Protein AF-B4RHX9-F1 (afdb_monomer_lite)

Organism: Phenylobacterium zucineum (strain HLK1) (NCBI:txid450851)

Foldseek 3Di:
DDDDDDDDDDPDPDPPPPDPPPPPPPPPPPCLLVVLVVLLVVLVVLLVVLLVLLVVVVVVVVVDPCPVVQVVPPDVCPVVVCLLPPCLLPCLPPPLLVPLVLLVDLDLVSSPPLSVQLVVQLVVPDPDDDPDPPPDDPVRVVVRSVVSSVSSNSSSVVSSSVSSVVSSVVSVVSSVVLVVQSVVPPDPVSSVSSVVVSVSSVVSSVVVVVSSVVNVVVVVVVVVVVVVVVVVVVVVVVVVVVVVVCVVPVD

pLDDT: mean 71.07, std 16.71, range [33.38, 94.81]

Sequence (251 aa):
MRRPILLTATALLVVTASAPVRAEMVVTDPGAYAKMLDQIREAQAQLSQLQEQVRQGTEIIGQGQRLYDSLNQISNVNSIGGLLNTPAVRTLLPAEFSDARRLMSGDLQDLGSLTSRATTIRDSNRIYSPTDSAGISPAERFYRDTLEKAGVRAARDMAVGERVTQTADQRLQGLEQLREALSTAPNARAVLDLQARIDAETAMIQNDQMRLQGVAIMQAADERLEAQRQREASARRHDEAQAFWRSLYSK

Secondary structure (DSSP, 8-state):
-----------------------------THHHHHHHHHHHHHHHHHHHHHHHHHHHHHHHHHSS-HHHHHHS---THHHHHHHT-GGGS-SS-GGGG-HHHHT-SSGGGGGGGHHHHHHHHHHT--------SS--HHHHHHHHHHHHHHHHHHHHHHHHHHHHHHHHHHHHHHHHHHHHHHT--SHHHHHHHHHHHHHHHHHHHHHHHHHHHHHHHHHHHHHHHHHHHHHHHHHHHHHHHHHHHHHH--

Radius of gyration: 31.58 Å; chains: 1; bounding box: 78×54×110 Å

Structure (mmCIF, N/CA/C/O backbone):
data_AF-B4RHX9-F1
#
_entry.id   AF-B4RHX9-F1
#
loop_
_atom_site.group_PDB
_atom_site.id
_atom_site.type_symbol
_atom_site.label_atom_id
_atom_site.label_alt_id
_atom_site.label_comp_id
_atom_site.label_asym_id
_atom_site.label_entity_id
_atom_site.label_seq_id
_atom_site.pdbx_PDB_ins_code
_atom_site.Cartn_x
_atom_site.Cartn_y
_atom_site.Cartn_z
_atom_site.occupancy
_atom_site.B_iso_or_equiv
_atom_site.auth_seq_id
_atom_site.auth_comp_id
_atom_site.auth_asym_id
_atom_site.auth_atom_id
_atom_site.pdbx_PDB_model_num
ATOM 1 N N . MET A 1 1 ? 43.656 -45.901 -72.183 1.00 35.38 1 MET A N 1
ATOM 2 C CA . MET A 1 1 ? 44.822 -45.121 -71.713 1.00 35.38 1 MET A CA 1
ATOM 3 C C . MET A 1 1 ? 44.343 -44.031 -70.756 1.00 35.38 1 MET A C 1
ATOM 5 O O . MET A 1 1 ? 43.422 -43.320 -71.118 1.00 35.38 1 MET A O 1
ATOM 9 N N . ARG A 1 2 ? 45.000 -43.939 -69.584 1.00 38.03 2 ARG A N 1
ATOM 10 C CA . ARG A 1 2 ? 45.009 -42.859 -68.562 1.00 38.03 2 ARG A CA 1
ATOM 11 C C . ARG A 1 2 ? 43.753 -42.644 -67.678 1.00 38.03 2 ARG A C 1
ATOM 13 O O . ARG A 1 2 ? 42.797 -41.994 -68.068 1.00 38.03 2 ARG A O 1
ATOM 20 N N . ARG A 1 3 ? 43.845 -43.148 -66.435 1.00 44.72 3 ARG A N 1
ATOM 21 C CA . ARG A 1 3 ? 43.212 -42.634 -65.190 1.00 44.72 3 ARG A CA 1
ATOM 22 C C . ARG A 1 3 ? 44.208 -41.664 -64.510 1.00 44.72 3 ARG A C 1
ATOM 24 O O . ARG A 1 3 ? 45.399 -41.850 -64.788 1.00 44.72 3 ARG A O 1
ATOM 31 N N . PRO A 1 4 ? 43.809 -40.690 -63.647 1.00 48.88 4 PRO A N 1
ATOM 32 C CA . PRO A 1 4 ? 43.674 -40.978 -62.197 1.00 48.88 4 PRO A CA 1
ATOM 33 C C . PRO A 1 4 ? 42.738 -40.081 -61.312 1.00 48.88 4 PRO A C 1
ATOM 35 O O . PRO A 1 4 ? 42.528 -38.911 -61.589 1.00 48.88 4 PRO A O 1
ATOM 38 N N . ILE A 1 5 ? 42.308 -40.682 -60.185 1.00 42.69 5 ILE A N 1
ATOM 39 C CA . ILE A 1 5 ? 42.178 -40.185 -58.781 1.00 42.69 5 ILE A CA 1
ATOM 40 C C . ILE A 1 5 ? 41.011 -39.262 -58.312 1.00 42.69 5 ILE A C 1
ATOM 42 O O . ILE A 1 5 ? 40.851 -38.123 -58.725 1.00 42.69 5 ILE A O 1
ATOM 46 N N . LEU A 1 6 ? 40.283 -39.846 -57.340 1.00 42.78 6 LEU A N 1
ATOM 47 C CA . LEU A 1 6 ? 39.517 -39.377 -56.163 1.00 42.78 6 LEU A CA 1
ATOM 48 C C . LEU A 1 6 ? 39.501 -37.886 -55.759 1.00 42.78 6 LEU A C 1
ATOM 50 O O . LEU A 1 6 ? 40.556 -37.273 -55.654 1.00 42.78 6 LEU A O 1
ATOM 54 N N . LEU A 1 7 ? 38.333 -37.422 -55.273 1.00 38.41 7 LEU A N 1
ATOM 55 C CA . LEU A 1 7 ? 38.162 -36.853 -53.917 1.00 38.41 7 LEU A CA 1
ATOM 56 C C . LEU A 1 7 ? 36.673 -36.637 -53.561 1.00 38.41 7 LEU A C 1
ATOM 58 O O . LEU A 1 7 ? 35.901 -36.040 -54.303 1.00 38.41 7 LEU A O 1
ATOM 62 N N . THR A 1 8 ? 36.289 -37.158 -52.401 1.00 46.28 8 THR A N 1
ATOM 63 C CA . THR A 1 8 ? 35.030 -36.961 -51.668 1.00 46.28 8 THR A CA 1
ATOM 64 C C . THR A 1 8 ? 34.879 -35.526 -51.153 1.00 46.28 8 THR A C 1
ATOM 66 O O . THR A 1 8 ? 35.838 -35.001 -50.595 1.00 46.28 8 THR A O 1
ATOM 69 N N . ALA A 1 9 ? 33.674 -34.944 -51.196 1.00 38.19 9 ALA A N 1
ATOM 70 C CA . ALA A 1 9 ? 33.293 -33.865 -50.278 1.00 38.19 9 ALA A CA 1
ATOM 71 C C . ALA A 1 9 ? 31.771 -33.812 -50.070 1.00 38.19 9 ALA A C 1
ATOM 73 O O . ALA A 1 9 ? 30.988 -33.503 -50.964 1.00 38.19 9 ALA A O 1
ATOM 74 N N . THR A 1 10 ? 31.385 -34.151 -48.849 1.00 43.25 10 THR A N 1
ATOM 75 C CA . THR A 1 10 ? 30.071 -34.059 -48.220 1.00 43.25 10 THR A CA 1
ATOM 76 C C . THR A 1 10 ? 29.560 -32.615 -48.263 1.00 43.25 10 THR A C 1
ATOM 78 O O . THR A 1 10 ? 30.169 -31.734 -47.660 1.00 43.25 10 THR A O 1
ATOM 81 N N . ALA A 1 11 ? 28.435 -32.347 -48.930 1.00 37.84 11 ALA A N 1
ATOM 82 C CA . ALA A 1 11 ? 27.737 -31.071 -48.777 1.00 37.84 11 ALA A CA 1
ATOM 83 C C . ALA A 1 11 ? 26.794 -31.172 -47.571 1.00 37.84 11 ALA A C 1
ATOM 85 O O . ALA A 1 11 ? 25.695 -31.720 -47.643 1.00 37.84 11 ALA A O 1
ATOM 86 N N . LEU A 1 12 ? 27.302 -30.693 -46.439 1.00 34.50 12 LEU A N 1
ATOM 87 C CA . LEU A 1 12 ? 26.620 -30.550 -45.163 1.00 34.50 12 LEU A CA 1
ATOM 88 C C . LEU A 1 12 ? 25.439 -29.575 -45.316 1.00 34.50 12 LEU A C 1
ATOM 90 O O . LEU A 1 12 ? 25.628 -28.373 -45.492 1.00 34.50 12 LEU A O 1
ATOM 94 N N . LEU A 1 13 ? 24.216 -30.097 -45.253 1.00 34.81 13 LEU A N 1
ATOM 95 C CA . LEU A 1 13 ? 22.987 -29.310 -45.258 1.00 34.81 13 LEU A CA 1
ATOM 96 C C . LEU A 1 13 ? 22.713 -28.824 -43.826 1.00 34.81 13 LEU A C 1
ATOM 98 O O . LEU A 1 13 ? 22.007 -29.478 -43.063 1.00 34.81 13 LEU A O 1
ATOM 102 N N . VAL A 1 14 ? 23.316 -27.699 -43.431 1.00 37.06 14 VAL A N 1
ATOM 103 C CA . VAL A 1 14 ? 22.993 -27.040 -42.154 1.00 37.06 14 VAL A CA 1
ATOM 104 C C . VAL A 1 14 ? 21.825 -26.087 -42.387 1.00 37.06 14 VAL A C 1
ATOM 106 O O . VAL A 1 14 ? 22.000 -24.924 -42.736 1.00 37.06 14 VAL A O 1
ATOM 109 N N . VAL A 1 15 ? 20.610 -26.594 -42.193 1.00 38.62 15 VAL A N 1
ATOM 110 C CA . VAL A 1 15 ? 19.427 -25.757 -41.973 1.00 38.62 15 VAL A CA 1
ATOM 111 C C . VAL A 1 15 ? 19.510 -25.256 -40.534 1.00 38.62 15 VAL A C 1
ATOM 113 O O . VAL A 1 15 ? 19.139 -25.961 -39.599 1.00 38.62 15 VAL A O 1
ATOM 116 N N . THR A 1 16 ? 20.025 -24.045 -40.327 1.00 34.16 16 THR A N 1
ATOM 117 C CA . THR A 1 16 ? 19.851 -23.346 -39.049 1.00 34.16 16 THR A CA 1
ATOM 118 C C . THR A 1 16 ? 18.421 -22.821 -38.986 1.00 34.16 16 THR A C 1
ATOM 120 O O . THR A 1 16 ? 18.138 -21.692 -39.386 1.00 34.16 16 THR A O 1
ATOM 123 N N . ALA A 1 17 ? 17.499 -23.658 -38.515 1.00 36.28 17 ALA A N 1
ATOM 124 C CA . ALA A 1 17 ? 16.194 -23.203 -38.065 1.00 36.28 17 ALA A CA 1
ATOM 125 C C . ALA A 1 17 ? 16.389 -22.440 -36.747 1.00 36.28 17 ALA A C 1
ATOM 127 O O . ALA A 1 17 ? 16.514 -23.037 -35.679 1.00 36.28 17 ALA A O 1
ATOM 128 N N . SER A 1 18 ? 16.462 -21.114 -36.821 1.00 39.06 18 SER A N 1
ATOM 129 C CA . SER A 1 18 ? 16.390 -20.248 -35.646 1.00 39.06 18 SER A CA 1
ATOM 130 C C . SER A 1 18 ? 14.975 -20.361 -35.077 1.00 39.06 18 SER A C 1
ATOM 132 O O . SER A 1 18 ? 14.043 -19.734 -35.580 1.00 39.06 18 SER A O 1
ATOM 134 N N . ALA A 1 19 ? 14.780 -21.197 -34.058 1.00 37.47 19 ALA A N 1
ATOM 135 C CA . ALA A 1 19 ? 13.542 -21.176 -33.294 1.00 37.47 19 ALA A CA 1
ATOM 136 C C . ALA A 1 19 ? 13.390 -19.789 -32.638 1.00 37.47 19 ALA A C 1
ATOM 138 O O . ALA A 1 19 ? 14.377 -19.255 -32.119 1.00 37.47 19 ALA A O 1
ATOM 139 N N . PRO A 1 20 ? 12.191 -19.181 -32.629 1.00 40.28 20 PRO A N 1
ATOM 140 C CA . PRO A 1 20 ? 11.959 -18.019 -31.795 1.00 40.28 20 PRO A CA 1
ATOM 141 C C . PRO A 1 20 ? 12.059 -18.480 -30.340 1.00 40.28 20 PRO A C 1
ATOM 143 O O . PRO A 1 20 ? 11.172 -19.166 -29.836 1.00 40.28 20 PRO A O 1
ATOM 146 N N . VAL A 1 21 ? 13.141 -18.103 -29.658 1.00 38.38 21 VAL A N 1
ATOM 147 C CA . VAL A 1 21 ? 13.188 -18.122 -28.196 1.00 38.38 21 VAL A CA 1
ATOM 148 C C . VAL A 1 21 ? 12.146 -17.109 -27.734 1.00 38.38 21 VAL A C 1
ATOM 150 O O . VAL A 1 21 ? 12.398 -15.908 -27.640 1.00 38.38 21 VAL A O 1
ATOM 153 N N . ARG A 1 22 ? 10.920 -17.583 -27.520 1.00 33.91 22 ARG A N 1
ATOM 154 C CA . ARG A 1 22 ? 9.952 -16.890 -26.683 1.00 33.91 22 ARG A CA 1
ATOM 155 C C . ARG A 1 22 ? 10.530 -17.001 -25.281 1.00 33.91 22 ARG A C 1
ATOM 157 O O . ARG A 1 22 ? 10.461 -18.056 -24.666 1.00 33.91 22 ARG A O 1
ATOM 164 N N . ALA A 1 23 ? 11.178 -15.936 -24.825 1.00 33.38 23 ALA A N 1
ATOM 165 C CA . ALA A 1 23 ? 11.394 -15.746 -23.407 1.00 33.38 23 ALA A CA 1
ATOM 166 C C . ALA A 1 23 ? 10.004 -15.783 -22.764 1.00 33.38 23 ALA A C 1
ATOM 168 O O . ALA A 1 23 ? 9.229 -14.835 -22.902 1.00 33.38 23 ALA A O 1
ATOM 169 N N . GLU A 1 24 ? 9.661 -16.908 -22.144 1.00 35.12 24 GLU A N 1
ATOM 170 C CA . GLU A 1 24 ? 8.618 -16.951 -21.133 1.00 35.12 24 GLU A CA 1
ATOM 171 C C . GLU A 1 24 ? 9.131 -16.058 -20.006 1.00 35.12 24 GLU A C 1
ATOM 173 O O . GLU A 1 24 ? 9.869 -16.481 -19.118 1.00 35.12 24 GLU A O 1
ATOM 178 N N . MET A 1 25 ? 8.840 -14.758 -20.116 1.00 33.50 25 MET A N 1
ATOM 179 C CA . MET A 1 25 ? 8.856 -13.889 -18.957 1.00 33.50 25 MET A CA 1
ATOM 180 C C . MET A 1 25 ? 7.951 -14.578 -17.952 1.00 33.50 25 MET A C 1
ATOM 182 O O . MET A 1 25 ? 6.767 -14.772 -18.228 1.00 33.50 25 MET A O 1
ATOM 186 N N . VAL A 1 26 ? 8.538 -14.991 -16.829 1.00 35.38 26 VAL A N 1
ATOM 187 C CA . VAL A 1 26 ? 7.788 -15.334 -15.629 1.00 35.38 26 VAL A CA 1
ATOM 188 C C . VAL A 1 26 ? 6.767 -14.219 -15.463 1.00 35.38 26 VAL A C 1
ATOM 190 O O . VAL A 1 26 ? 7.130 -13.064 -15.243 1.00 35.38 26 VAL A O 1
ATOM 193 N N . VAL A 1 27 ? 5.499 -14.552 -15.691 1.00 42.44 27 VAL A N 1
ATOM 194 C CA . VAL A 1 27 ? 4.392 -13.665 -15.378 1.00 42.44 27 VAL A CA 1
ATOM 195 C C . VAL A 1 27 ? 4.409 -13.593 -13.863 1.00 42.44 27 VAL A C 1
ATOM 197 O O . VAL A 1 27 ? 3.931 -14.500 -13.186 1.00 42.44 27 VAL A O 1
ATOM 200 N N . THR A 1 28 ? 5.060 -12.568 -13.323 1.00 44.50 28 THR A N 1
ATOM 201 C CA . THR A 1 28 ? 4.880 -12.194 -11.927 1.00 44.50 28 THR A CA 1
ATOM 202 C C . THR A 1 28 ? 3.393 -11.929 -11.775 1.00 44.50 28 THR A C 1
ATOM 204 O O . THR A 1 28 ? 2.883 -11.027 -12.433 1.00 44.50 28 THR A O 1
ATOM 207 N N . ASP A 1 29 ? 2.701 -12.776 -11.011 1.00 44.16 29 ASP A N 1
ATOM 208 C CA . ASP A 1 29 ? 1.252 -12.738 -10.830 1.00 44.16 29 ASP A CA 1
ATOM 209 C C . ASP A 1 29 ? 0.788 -11.296 -10.525 1.00 44.16 29 ASP A C 1
ATOM 211 O O . ASP A 1 29 ? 1.031 -10.791 -9.423 1.00 44.16 29 ASP A O 1
ATOM 215 N N . PRO A 1 30 ? 0.133 -10.600 -11.478 1.00 49.78 30 PRO A N 1
ATOM 216 C CA . PRO A 1 30 ? -0.368 -9.247 -11.255 1.00 49.78 30 PRO A CA 1
ATOM 217 C C . PRO A 1 30 ? -1.572 -9.240 -10.292 1.00 49.78 30 PRO A C 1
ATOM 219 O O . PRO A 1 30 ? -2.085 -8.177 -9.938 1.00 49.78 30 PRO A O 1
ATOM 222 N N . GLY A 1 31 ? -2.017 -10.413 -9.823 1.00 53.34 31 GLY A N 1
ATOM 223 C CA . GLY A 1 31 ? -3.117 -10.602 -8.886 1.00 53.34 31 GLY A CA 1
ATOM 224 C C . GLY A 1 31 ? -2.851 -10.094 -7.471 1.00 53.34 31 GLY A C 1
ATOM 225 O O . GLY A 1 31 ? -3.805 -9.978 -6.702 1.00 53.34 31 GLY A O 1
ATOM 226 N N . ALA A 1 32 ? -1.612 -9.724 -7.120 1.00 57.91 32 ALA A N 1
ATOM 227 C CA . ALA A 1 32 ? -1.308 -9.155 -5.808 1.00 57.91 32 ALA A CA 1
ATOM 228 C C . ALA A 1 32 ? -2.184 -7.916 -5.528 1.00 57.91 32 ALA A C 1
ATOM 230 O O . ALA A 1 32 ? -2.844 -7.857 -4.495 1.00 57.91 32 ALA A O 1
ATOM 231 N N . TYR A 1 33 ? -2.298 -6.986 -6.483 1.00 59.94 33 TYR A N 1
ATOM 232 C CA . TYR A 1 33 ? -3.142 -5.789 -6.337 1.00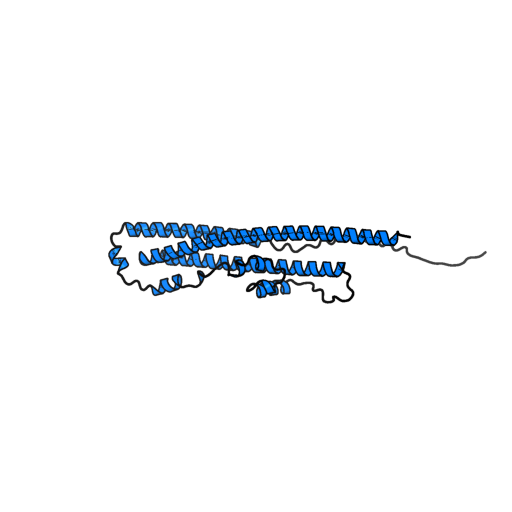 59.94 33 TYR A CA 1
ATOM 233 C C . TYR A 1 33 ? -4.637 -6.093 -6.251 1.00 59.94 33 TYR A C 1
ATOM 235 O O . TYR A 1 33 ? -5.353 -5.466 -5.471 1.00 59.94 33 TYR A O 1
ATOM 243 N N . ALA A 1 34 ? -5.121 -7.056 -7.036 1.00 65.75 34 ALA A N 1
ATOM 244 C CA . ALA A 1 34 ? -6.521 -7.470 -6.987 1.00 65.75 34 ALA A CA 1
ATOM 245 C C . ALA A 1 34 ? -6.862 -8.071 -5.616 1.00 65.75 34 ALA A C 1
ATOM 247 O O . ALA A 1 34 ? -7.821 -7.646 -4.973 1.00 65.75 34 ALA A O 1
ATOM 248 N N . LYS A 1 35 ? -5.999 -8.964 -5.118 1.00 68.25 35 LYS A N 1
ATOM 249 C CA . LYS A 1 35 ? -6.123 -9.567 -3.790 1.00 68.25 35 LYS A CA 1
ATOM 250 C C . LYS A 1 35 ? -6.112 -8.510 -2.679 1.00 68.25 35 LYS A C 1
ATOM 252 O O . LYS A 1 35 ? -6.892 -8.614 -1.738 1.00 68.25 35 LYS A O 1
ATOM 257 N N . MET A 1 36 ? -5.295 -7.463 -2.812 1.00 67.62 36 MET A N 1
ATOM 258 C CA . MET A 1 36 ? -5.271 -6.337 -1.864 1.00 67.62 36 MET A CA 1
ATOM 259 C C . MET A 1 36 ? -6.592 -5.561 -1.838 1.00 67.62 36 MET A C 1
ATOM 261 O O . MET A 1 36 ? -7.084 -5.214 -0.764 1.00 67.62 36 MET A O 1
ATOM 265 N N . LEU A 1 37 ? -7.176 -5.271 -3.007 1.00 69.62 37 LEU A N 1
ATOM 266 C CA . LEU A 1 37 ? -8.462 -4.573 -3.086 1.00 69.62 37 LEU A CA 1
ATOM 267 C C . LEU A 1 37 ? -9.584 -5.393 -2.450 1.00 69.62 37 LEU A C 1
ATOM 269 O O . LEU A 1 37 ? -10.446 -4.825 -1.778 1.00 69.62 37 LEU A O 1
ATOM 273 N N . ASP A 1 38 ? -9.556 -6.710 -2.626 1.00 79.06 38 ASP A N 1
ATOM 274 C CA . ASP A 1 38 ? -10.538 -7.604 -2.020 1.00 79.06 38 ASP A CA 1
ATOM 275 C C . ASP A 1 38 ? -10.401 -7.650 -0.493 1.00 79.06 38 ASP A C 1
ATOM 277 O O . ASP A 1 38 ? -11.405 -7.501 0.203 1.00 79.06 38 ASP A O 1
ATOM 281 N N . GLN A 1 39 ? -9.177 -7.715 0.043 1.00 74.50 39 GLN A N 1
ATOM 282 C CA . GLN A 1 39 ? -8.943 -7.651 1.494 1.00 74.50 39 GLN A CA 1
ATOM 283 C C . GLN A 1 39 ? -9.399 -6.319 2.113 1.00 74.50 39 GLN A C 1
ATOM 285 O O . GLN A 1 39 ? -9.939 -6.294 3.219 1.00 74.50 39 GLN A O 1
ATOM 290 N N . ILE A 1 40 ? -9.238 -5.193 1.408 1.00 75.12 40 ILE A N 1
ATOM 291 C CA . ILE A 1 40 ? -9.753 -3.899 1.886 1.00 75.12 40 ILE A CA 1
ATOM 292 C C . ILE A 1 40 ? -11.275 -3.859 1.875 1.00 75.12 40 ILE A C 1
ATOM 294 O O . ILE A 1 40 ? -11.871 -3.327 2.809 1.00 75.12 40 ILE A O 1
ATOM 298 N N . ARG A 1 41 ? -11.916 -4.414 0.844 1.00 81.81 41 ARG A N 1
ATOM 299 C CA . ARG A 1 41 ? -13.381 -4.513 0.798 1.00 81.81 41 ARG A CA 1
ATOM 300 C C . ARG A 1 41 ? -13.911 -5.380 1.934 1.00 81.81 41 ARG A C 1
ATOM 302 O O . ARG A 1 41 ? -14.914 -5.024 2.546 1.00 81.81 41 ARG A O 1
ATOM 309 N N . GLU A 1 42 ? -13.226 -6.476 2.244 1.00 85.62 42 GLU A N 1
ATOM 310 C CA . GLU A 1 42 ? -13.550 -7.314 3.396 1.00 85.62 42 GLU A CA 1
ATOM 311 C C . GLU A 1 42 ? -13.431 -6.527 4.707 1.00 85.62 42 GLU A C 1
ATOM 313 O O . GLU A 1 42 ? -14.376 -6.500 5.496 1.00 85.62 42 GLU A O 1
ATOM 318 N N . ALA A 1 43 ? -12.322 -5.808 4.904 1.00 76.56 43 ALA A N 1
ATOM 319 C CA . ALA A 1 43 ? -12.133 -4.955 6.074 1.00 76.56 43 ALA A CA 1
ATOM 320 C C . ALA A 1 43 ? -13.226 -3.873 6.184 1.00 76.56 43 ALA A C 1
ATOM 322 O O . ALA A 1 43 ? -13.742 -3.627 7.273 1.00 76.56 43 ALA A O 1
ATOM 323 N N . GLN A 1 44 ? -13.629 -3.260 5.064 1.00 79.12 44 GLN A N 1
ATOM 324 C CA . GLN A 1 44 ? -14.748 -2.310 5.023 1.00 79.12 44 GLN A CA 1
ATOM 325 C C . GLN A 1 44 ? -16.061 -2.959 5.471 1.00 79.12 44 GLN A C 1
ATOM 327 O O . GLN A 1 44 ? -16.773 -2.383 6.291 1.00 79.12 44 GLN A O 1
ATOM 332 N N . ALA A 1 45 ? -16.369 -4.160 4.977 1.00 86.06 45 ALA A N 1
ATOM 333 C CA . ALA A 1 45 ? -17.593 -4.871 5.334 1.00 86.06 45 ALA A CA 1
ATOM 334 C C . ALA A 1 45 ? -17.640 -5.230 6.830 1.00 86.06 45 ALA A C 1
ATOM 336 O O . ALA A 1 45 ? -18.650 -4.979 7.491 1.00 86.06 45 ALA A O 1
ATOM 337 N N . GLN A 1 46 ? -16.540 -5.757 7.379 1.00 82.06 46 GLN A N 1
ATOM 338 C CA . GLN A 1 46 ? -16.431 -6.069 8.809 1.00 82.06 46 GLN A CA 1
ATOM 339 C C . GLN A 1 46 ? -16.577 -4.810 9.674 1.00 82.06 46 GLN A C 1
ATOM 341 O O . GLN A 1 46 ? -17.274 -4.823 10.689 1.00 82.06 46 GLN A O 1
ATOM 346 N N . LEU A 1 47 ? -15.980 -3.695 9.251 1.00 80.31 47 LEU A N 1
ATOM 347 C CA . LEU A 1 47 ? -16.083 -2.425 9.962 1.00 80.31 47 LEU A CA 1
ATOM 348 C C . LEU A 1 47 ? -17.514 -1.876 9.975 1.00 80.31 47 LEU A C 1
ATOM 350 O O . LEU A 1 47 ? -17.988 -1.430 11.018 1.00 80.31 47 LEU A O 1
ATOM 354 N N . SER A 1 48 ? -18.228 -1.946 8.849 1.00 83.44 48 SER A N 1
ATOM 355 C CA . SER A 1 48 ? -19.640 -1.550 8.793 1.00 83.44 48 SER A CA 1
ATOM 356 C C . SER A 1 48 ? -20.507 -2.397 9.729 1.00 83.44 48 SER A C 1
ATOM 358 O O . SER A 1 48 ? -21.411 -1.871 10.378 1.00 83.44 48 SER A O 1
ATOM 360 N N . GLN A 1 49 ? -20.207 -3.693 9.862 1.00 86.19 49 GLN A N 1
ATOM 361 C CA . GLN A 1 49 ? -20.887 -4.559 10.825 1.00 86.19 49 GLN A CA 1
ATOM 362 C C . GLN A 1 49 ? -20.622 -4.126 12.276 1.00 86.19 49 GLN A C 1
ATOM 364 O O . GLN A 1 49 ? -21.553 -4.109 13.082 1.00 86.19 49 GLN A O 1
ATOM 369 N N . LEU A 1 50 ? -19.385 -3.744 12.613 1.00 78.38 50 LEU A N 1
ATOM 370 C CA . LEU A 1 50 ? -19.047 -3.228 13.944 1.00 78.38 50 LEU A CA 1
ATOM 371 C C . LEU A 1 50 ? -19.779 -1.923 14.261 1.00 78.38 50 LEU A C 1
ATOM 373 O O . LEU A 1 50 ? -20.335 -1.788 15.348 1.00 78.38 50 LEU A O 1
ATOM 377 N N . GLN A 1 51 ? -19.828 -0.987 13.310 1.00 82.06 51 GLN A N 1
ATOM 378 C CA . GLN A 1 51 ? -20.552 0.278 13.475 1.00 82.06 51 GLN A CA 1
ATOM 379 C C . GLN A 1 51 ? -22.037 0.048 13.786 1.00 82.06 51 GLN A C 1
ATOM 381 O O . GLN A 1 51 ? -22.597 0.687 14.677 1.00 82.06 51 GLN A O 1
ATOM 386 N N . GLU A 1 52 ? -22.669 -0.908 13.102 1.00 86.62 52 GLU A N 1
ATOM 387 C CA . GLU A 1 52 ? -24.061 -1.269 13.366 1.00 86.62 52 GLU A CA 1
ATOM 388 C C . GLU A 1 52 ? -24.246 -1.877 14.768 1.00 86.62 52 GLU A C 1
ATOM 390 O O . GLU A 1 52 ? -25.189 -1.521 15.476 1.00 86.62 52 GLU A O 1
ATOM 395 N N . GLN A 1 53 ? -23.324 -2.739 15.210 1.00 79.75 53 GLN A N 1
ATOM 396 C CA . GLN A 1 53 ? -23.356 -3.314 16.561 1.00 79.75 53 GLN A CA 1
ATOM 397 C C . GLN A 1 53 ? -23.211 -2.246 17.649 1.00 79.75 53 GLN A C 1
ATOM 399 O O . GLN A 1 53 ? -23.933 -2.286 18.648 1.00 79.75 53 GLN A O 1
ATOM 404 N N . VAL A 1 54 ? -22.326 -1.261 17.457 1.00 80.31 54 VAL A N 1
ATOM 405 C CA . VAL A 1 54 ? -22.195 -0.146 18.404 1.00 80.31 54 VAL A CA 1
ATOM 406 C C . VAL A 1 54 ? -23.472 0.689 18.451 1.00 80.31 54 VAL A C 1
ATOM 408 O O . VAL A 1 54 ? -23.928 1.049 19.541 1.00 80.31 54 VAL A O 1
ATOM 411 N N . ARG A 1 55 ? -24.091 0.975 17.299 1.00 82.25 55 ARG A N 1
ATOM 412 C CA . ARG A 1 55 ? -25.359 1.717 17.246 1.00 82.25 55 ARG A CA 1
ATOM 413 C C . ARG A 1 55 ? -26.453 1.011 18.048 1.00 82.25 55 ARG A C 1
ATOM 415 O O . ARG A 1 55 ? -27.094 1.633 18.889 1.00 82.25 55 ARG A O 1
ATOM 422 N N . GLN A 1 56 ? -26.601 -0.299 17.874 1.00 78.56 56 GLN A N 1
ATOM 423 C CA . GLN A 1 56 ? -27.577 -1.086 18.635 1.00 78.56 56 GLN A CA 1
ATOM 424 C C . GLN A 1 56 ? -27.258 -1.099 20.138 1.00 78.56 56 GLN A C 1
ATOM 426 O O . GLN A 1 56 ? -28.148 -0.902 20.966 1.00 78.56 56 GLN A O 1
ATOM 431 N N . GLY A 1 57 ? -25.984 -1.268 20.509 1.00 68.94 57 GLY A N 1
ATOM 432 C CA . GLY A 1 57 ? -25.554 -1.229 21.909 1.00 68.94 57 GLY A CA 1
ATOM 433 C C . GLY A 1 57 ? -25.824 0.123 22.577 1.00 68.94 57 GLY A C 1
ATOM 434 O O . GLY A 1 57 ? -26.337 0.175 23.695 1.00 68.94 57 GLY A O 1
ATOM 435 N N . THR A 1 58 ? -25.536 1.224 21.881 1.00 68.44 58 THR A N 1
ATOM 436 C CA . THR A 1 58 ? -25.775 2.589 22.380 1.00 68.44 58 THR A CA 1
ATOM 437 C C . THR A 1 58 ? -27.263 2.935 22.471 1.00 68.44 58 THR A C 1
ATOM 439 O O . THR A 1 58 ? -27.668 3.570 23.445 1.00 68.44 58 THR A O 1
ATOM 442 N N . GLU A 1 59 ? -28.105 2.461 21.549 1.00 67.62 59 GLU A N 1
ATOM 443 C CA . GLU A 1 59 ? -29.567 2.604 21.639 1.00 67.62 59 GLU A CA 1
ATOM 444 C C . GLU A 1 59 ? -30.159 1.848 22.840 1.00 67.62 59 GLU A C 1
ATOM 446 O O . GLU A 1 59 ? -31.004 2.394 23.555 1.00 67.62 59 GLU A O 1
ATOM 451 N N . ILE A 1 60 ? -29.686 0.625 23.115 1.00 58.88 60 ILE A N 1
ATOM 452 C CA . ILE A 1 60 ? -30.085 -0.158 24.300 1.00 58.88 60 ILE A CA 1
ATOM 453 C C . ILE A 1 60 ? -29.697 0.578 25.591 1.00 58.88 60 ILE A C 1
ATOM 455 O O . ILE A 1 60 ? -30.473 0.618 26.549 1.00 58.88 60 ILE A O 1
ATOM 459 N N . ILE A 1 61 ? -28.518 1.205 25.612 1.00 57.72 61 ILE A N 1
ATOM 460 C CA . ILE A 1 61 ? -28.063 2.031 26.736 1.00 57.72 61 ILE A CA 1
ATOM 461 C C . ILE A 1 61 ? -28.949 3.277 26.895 1.00 57.72 61 ILE A C 1
ATOM 463 O O . ILE A 1 61 ? -29.322 3.609 28.017 1.00 57.72 61 ILE A O 1
ATOM 467 N N . GLY A 1 62 ? -29.321 3.946 25.799 1.00 55.38 62 GLY A N 1
ATOM 468 C CA . GLY A 1 62 ? -30.150 5.157 25.817 1.00 55.38 62 GLY A CA 1
ATOM 469 C C . GLY A 1 62 ? -31.576 4.941 26.338 1.00 55.38 62 GLY A C 1
ATOM 470 O O . GLY A 1 62 ? -32.161 5.852 26.921 1.00 55.38 62 GLY A O 1
ATOM 471 N N . GLN A 1 63 ? -32.124 3.730 26.192 1.00 55.31 63 GLN A N 1
ATOM 472 C CA . GLN A 1 63 ? -33.444 3.363 26.726 1.00 55.31 63 GLN A CA 1
ATOM 473 C C . GLN A 1 63 ? -33.411 2.998 28.223 1.00 55.31 63 GLN A C 1
ATOM 475 O O . GLN A 1 63 ? -34.446 3.012 28.891 1.00 55.31 63 GLN A O 1
ATOM 480 N N . GLY A 1 64 ? -32.233 2.708 28.785 1.00 53.72 64 GLY A N 1
ATOM 481 C CA . GLY A 1 64 ? -32.051 2.454 30.211 1.00 53.72 64 GLY A CA 1
ATOM 482 C C . GLY A 1 64 ? -31.621 3.719 30.953 1.00 53.72 64 GLY A C 1
ATOM 483 O O . GLY A 1 64 ? -30.495 4.171 30.796 1.00 53.72 64 GLY A O 1
ATOM 484 N N . GLN A 1 65 ? -32.464 4.254 31.840 1.00 47.34 65 GLN A N 1
ATOM 485 C CA . GLN A 1 65 ? -32.202 5.419 32.715 1.00 47.34 65 GLN A CA 1
ATOM 486 C C . GLN A 1 65 ? -31.035 5.250 33.736 1.00 47.34 65 GLN A C 1
ATOM 488 O O . GLN A 1 65 ? -31.079 5.788 34.836 1.00 47.34 65 GLN A O 1
ATOM 493 N N . ARG A 1 66 ? -29.961 4.519 33.407 1.00 52.31 66 ARG A N 1
ATOM 494 C CA . ARG A 1 66 ? -28.804 4.202 34.274 1.00 52.31 66 ARG A CA 1
ATOM 495 C C . ARG A 1 66 ? -27.486 4.840 33.809 1.00 52.31 66 ARG A C 1
ATOM 497 O O . ARG A 1 66 ? -26.407 4.444 34.247 1.00 52.31 66 ARG A O 1
ATOM 504 N N . LEU A 1 67 ? -27.560 5.835 32.924 1.00 51.34 67 LEU A N 1
ATOM 505 C CA . LEU A 1 67 ? -26.387 6.509 32.359 1.00 51.34 67 LEU A CA 1
ATOM 506 C C . LEU A 1 67 ? -25.561 7.247 33.431 1.00 51.34 67 LEU A C 1
ATOM 508 O O . LEU A 1 67 ? -24.336 7.221 33.379 1.00 51.34 67 LEU A O 1
ATOM 512 N N . TYR A 1 68 ? -26.217 7.837 34.433 1.00 49.81 68 TYR A N 1
ATOM 513 C CA . TYR A 1 68 ? -25.550 8.666 35.445 1.00 49.81 68 TYR A CA 1
ATOM 514 C C . TYR A 1 68 ? -24.632 7.864 36.389 1.00 49.81 68 TYR A C 1
ATOM 516 O O . TYR A 1 68 ? -23.534 8.316 36.708 1.00 49.81 68 TYR A O 1
ATOM 524 N N . ASP A 1 69 ? -25.027 6.644 36.768 1.00 52.81 69 ASP A N 1
ATOM 525 C CA . ASP A 1 69 ? -24.243 5.801 37.684 1.00 52.81 69 ASP A CA 1
ATOM 526 C C . ASP A 1 69 ? -23.080 5.091 36.973 1.00 52.81 69 ASP A C 1
ATOM 528 O O . ASP A 1 69 ? -22.005 4.917 37.548 1.00 52.81 69 ASP A O 1
ATOM 532 N N . SER A 1 70 ? -23.248 4.738 35.691 1.00 51.31 70 SER A N 1
ATOM 533 C CA . SER A 1 70 ? -22.202 4.070 34.895 1.00 51.31 70 SER A CA 1
ATOM 534 C C . SER A 1 70 ? -21.050 4.994 34.482 1.00 51.31 70 SER A C 1
ATOM 536 O O . SER A 1 70 ? -19.935 4.523 34.274 1.00 51.31 70 SER A O 1
ATOM 538 N N . LEU A 1 71 ? -21.299 6.308 34.398 1.00 51.84 71 LEU A N 1
ATOM 539 C CA . LEU A 1 71 ? -20.266 7.319 34.146 1.00 51.84 71 LEU A CA 1
ATOM 540 C C . LEU A 1 71 ? -19.385 7.578 35.381 1.00 51.84 71 LEU A C 1
ATOM 542 O O . LEU A 1 71 ? -18.235 7.984 35.221 1.00 51.84 71 LEU A O 1
ATOM 546 N N . ASN A 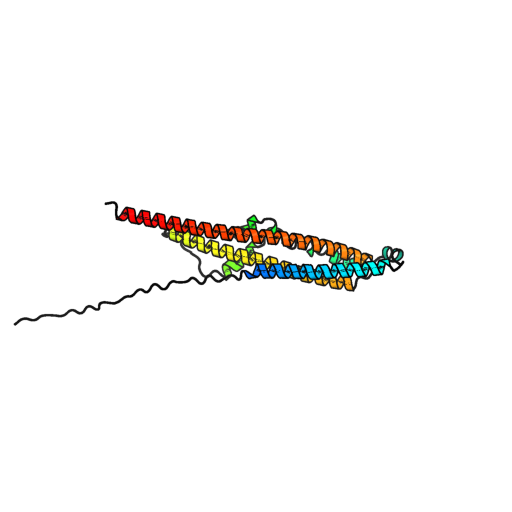1 72 ? -19.909 7.318 36.586 1.00 51.28 72 ASN A N 1
ATOM 547 C CA . ASN A 1 72 ? -19.219 7.517 37.865 1.00 51.28 72 ASN A CA 1
ATOM 548 C C . ASN A 1 72 ? -18.603 6.240 38.451 1.00 51.28 72 ASN A C 1
ATOM 550 O O . ASN A 1 72 ? -17.767 6.326 39.353 1.00 51.28 72 ASN A O 1
ATOM 554 N N . GLN A 1 73 ? -18.976 5.052 37.968 1.00 49.59 73 GLN A N 1
ATOM 555 C CA . GLN A 1 73 ? -18.280 3.831 38.357 1.00 49.59 73 GLN A CA 1
ATOM 556 C C . GLN A 1 73 ? -16.915 3.788 37.674 1.00 49.59 73 GLN A C 1
ATOM 558 O O . GLN A 1 73 ? -16.809 3.742 36.449 1.00 49.59 73 GLN A O 1
ATOM 563 N N . ILE A 1 74 ? -15.870 3.817 38.504 1.00 49.75 74 ILE A N 1
ATOM 564 C CA . ILE A 1 74 ? -14.465 3.634 38.141 1.00 49.75 74 ILE A CA 1
ATOM 565 C C . ILE A 1 74 ? -14.341 2.296 37.404 1.00 49.75 74 ILE A C 1
ATOM 567 O O . ILE A 1 74 ? -14.144 1.238 37.997 1.00 49.75 74 ILE A O 1
ATOM 571 N N . SER A 1 75 ? -14.502 2.339 36.086 1.00 49.22 75 SER A N 1
ATOM 572 C CA . SER A 1 75 ? -14.116 1.259 35.197 1.00 49.22 75 SER A CA 1
ATOM 573 C C . SER A 1 75 ? -12.603 1.135 35.316 1.00 49.22 75 SER A C 1
ATOM 575 O O . SER A 1 75 ? -11.887 2.124 35.184 1.00 49.22 75 SER A O 1
ATOM 577 N N . ASN A 1 76 ? -12.097 -0.054 35.618 1.00 45.38 76 ASN A N 1
ATOM 578 C CA . ASN A 1 76 ? -10.669 -0.340 35.602 1.00 45.38 76 ASN A CA 1
ATOM 579 C C . ASN A 1 76 ? -10.202 -0.322 34.130 1.00 45.38 76 ASN A C 1
ATOM 581 O O . ASN A 1 76 ? -10.078 -1.365 33.496 1.00 45.38 76 ASN A O 1
ATOM 585 N N . VAL A 1 77 ? -10.015 0.881 33.563 1.00 47.00 77 VAL A N 1
ATOM 586 C CA . VAL A 1 77 ? -9.752 1.171 32.132 1.00 47.00 77 VAL A CA 1
ATOM 587 C C . VAL A 1 77 ? -8.409 0.601 31.643 1.00 47.00 77 VAL A C 1
ATOM 589 O O . VAL A 1 77 ? -8.019 0.806 30.502 1.00 47.00 77 VAL A O 1
ATOM 592 N N . ASN A 1 78 ? -7.681 -0.155 32.462 1.00 50.00 78 ASN A N 1
ATOM 593 C CA . ASN A 1 78 ? -6.365 -0.673 32.102 1.00 50.00 78 ASN A CA 1
ATOM 594 C C . ASN A 1 78 ? -6.406 -1.771 31.019 1.00 50.00 78 ASN A C 1
ATOM 596 O O . ASN A 1 78 ? -5.445 -1.891 30.264 1.00 50.00 78 ASN A O 1
ATOM 600 N N . SER A 1 79 ? -7.504 -2.528 30.871 1.00 51.41 79 SER A N 1
ATOM 601 C CA . SER A 1 79 ? -7.633 -3.540 29.801 1.00 51.41 79 SER A CA 1
ATOM 602 C C . SER A 1 79 ? -7.976 -2.932 28.435 1.00 51.41 79 SER A C 1
ATOM 604 O O . SER A 1 79 ? -7.454 -3.374 27.414 1.00 51.41 79 SER A O 1
ATOM 606 N N . ILE A 1 80 ? -8.790 -1.871 28.410 1.00 48.47 80 ILE A N 1
ATOM 607 C CA . ILE A 1 80 ? -9.127 -1.128 27.185 1.00 48.47 80 ILE A CA 1
ATOM 608 C C . ILE A 1 80 ? -8.016 -0.132 26.839 1.00 48.47 80 ILE A C 1
ATOM 610 O O . ILE A 1 80 ? -7.716 0.066 25.669 1.00 48.47 80 ILE A O 1
ATOM 614 N N . GLY A 1 81 ? -7.321 0.423 27.834 1.00 51.03 81 GLY A N 1
ATOM 615 C CA . GLY A 1 81 ? -6.171 1.306 27.643 1.00 51.03 81 GLY A CA 1
ATOM 616 C C . GLY A 1 81 ? -5.049 0.666 26.822 1.00 51.03 81 GLY A C 1
ATOM 617 O O . GLY A 1 81 ? -4.425 1.356 26.027 1.00 51.03 81 GLY A O 1
ATOM 618 N N . GLY A 1 82 ? -4.838 -0.652 26.925 1.00 55.81 82 GLY A N 1
ATOM 619 C CA . GLY A 1 82 ? -3.902 -1.384 26.061 1.00 55.81 82 GLY A CA 1
ATOM 620 C C . GLY A 1 82 ? -4.358 -1.480 24.597 1.00 55.81 82 GLY A C 1
ATOM 621 O O . GLY A 1 82 ? -3.538 -1.374 23.688 1.00 55.81 82 GLY A O 1
ATOM 622 N N . LEU A 1 83 ? -5.667 -1.606 24.358 1.00 52.41 83 LEU A N 1
ATOM 623 C CA . LEU A 1 83 ? -6.285 -1.555 23.027 1.00 52.41 83 LEU A CA 1
ATOM 624 C C . LEU A 1 83 ? -6.297 -0.115 22.466 1.00 52.41 83 LEU A C 1
ATOM 626 O O . LEU A 1 83 ? -6.043 0.101 21.289 1.00 52.41 83 LEU A O 1
ATOM 630 N N . LEU A 1 84 ? -6.522 0.901 23.297 1.00 50.78 84 LEU A N 1
ATOM 631 C CA . LEU A 1 84 ? -6.515 2.309 22.877 1.00 50.78 84 LEU A CA 1
ATOM 632 C C . LEU A 1 84 ? -5.098 2.861 22.657 1.00 50.78 84 LEU A C 1
ATOM 634 O O . LEU A 1 84 ? -4.909 3.765 21.849 1.00 50.78 84 LEU A O 1
ATOM 638 N N . ASN A 1 85 ? -4.103 2.319 23.363 1.00 48.50 85 ASN A N 1
ATOM 639 C CA . ASN A 1 85 ? -2.702 2.737 23.301 1.00 48.50 85 ASN A CA 1
ATOM 640 C C . ASN A 1 85 ? -1.832 1.765 22.482 1.00 48.50 85 ASN A C 1
ATOM 642 O O . ASN A 1 85 ? -0.603 1.862 22.502 1.00 48.50 85 ASN A O 1
ATOM 646 N N . THR A 1 86 ? -2.436 0.802 21.772 1.00 49.03 86 THR A N 1
ATOM 647 C CA . THR A 1 86 ? -1.664 -0.099 20.913 1.00 49.03 86 THR A CA 1
ATOM 648 C C . THR A 1 86 ? -1.183 0.672 19.677 1.00 49.03 86 THR A C 1
ATOM 650 O O . THR A 1 86 ? -1.994 1.284 18.979 1.00 49.03 86 THR A O 1
ATOM 653 N N . PRO A 1 87 ? 0.119 0.621 19.338 1.00 45.34 87 PRO A N 1
ATOM 654 C CA . PRO A 1 87 ? 0.711 1.322 18.191 1.00 45.34 87 PRO A CA 1
ATOM 655 C C . PRO A 1 87 ? 0.138 0.975 16.806 1.00 45.34 87 PRO A C 1
ATOM 657 O O . PRO A 1 87 ? 0.587 1.557 15.821 1.00 45.34 87 PRO A O 1
ATOM 660 N N . ALA A 1 88 ? -0.847 0.073 16.712 1.00 43.66 88 ALA A N 1
ATOM 661 C CA . ALA A 1 88 ? -1.545 -0.295 15.477 1.00 43.66 88 ALA A CA 1
ATOM 662 C C . ALA A 1 88 ? -2.159 0.914 14.738 1.00 43.66 88 ALA A C 1
ATOM 664 O O . ALA A 1 88 ? -2.406 0.847 13.543 1.00 43.66 88 ALA A O 1
ATOM 665 N N . VAL A 1 89 ? -2.333 2.043 15.432 1.00 43.34 89 VAL A N 1
ATOM 666 C CA . VAL A 1 89 ? -2.923 3.291 14.921 1.00 43.34 89 VAL A CA 1
ATOM 667 C C . VAL A 1 89 ? -1.873 4.220 14.269 1.00 43.34 89 VAL A C 1
ATOM 669 O O . VAL A 1 89 ? -2.209 5.233 13.658 1.00 43.34 89 VAL A O 1
ATOM 672 N N . ARG A 1 90 ? -0.569 3.919 14.338 1.00 43.53 90 ARG A N 1
ATOM 673 C CA . ARG A 1 90 ? 0.463 4.762 13.702 1.00 43.53 90 ARG A CA 1
ATOM 674 C C . ARG A 1 90 ? 0.826 4.251 12.310 1.00 43.53 90 ARG A C 1
ATOM 676 O O . ARG A 1 90 ? 1.899 3.703 12.109 1.00 43.53 90 ARG A O 1
ATOM 683 N N . THR A 1 91 ? -0.020 4.559 11.326 1.00 52.62 91 THR A N 1
ATOM 684 C CA . THR A 1 91 ? 0.258 4.402 9.879 1.00 52.62 91 THR A CA 1
ATOM 685 C C . THR A 1 91 ? 0.458 2.948 9.448 1.00 52.62 91 THR A C 1
ATOM 687 O O . THR A 1 91 ? 1.560 2.407 9.469 1.00 52.62 91 THR A O 1
ATOM 690 N N . LEU A 1 92 ? -0.634 2.312 9.029 1.00 56.47 92 LEU A N 1
ATOM 691 C CA . LEU A 1 92 ? -0.615 0.907 8.635 1.00 56.47 92 LEU A CA 1
ATOM 692 C C . LEU A 1 92 ? -0.112 0.697 7.203 1.00 56.47 92 LEU A C 1
ATOM 694 O O . LEU A 1 92 ? 0.680 -0.223 6.999 1.00 56.47 92 LEU A O 1
ATOM 698 N N . LEU A 1 93 ? -0.420 1.584 6.244 1.00 58.47 93 LEU A N 1
ATOM 699 C CA . LEU A 1 93 ? 0.501 1.764 5.121 1.00 58.47 93 LEU A CA 1
ATOM 700 C C . LEU A 1 93 ? 1.717 2.529 5.647 1.00 58.47 93 LEU A C 1
ATOM 702 O O . LEU A 1 93 ? 1.584 3.704 6.023 1.00 58.47 93 LEU A O 1
ATOM 706 N N . PRO A 1 94 ? 2.877 1.866 5.738 1.00 61.53 94 PRO A N 1
ATOM 707 C CA . PRO A 1 94 ? 4.024 2.436 6.422 1.00 61.53 94 PRO A CA 1
ATOM 708 C C . PRO A 1 94 ? 4.522 3.697 5.691 1.00 61.53 94 PRO A C 1
ATOM 710 O O . PRO A 1 94 ? 4.171 3.940 4.532 1.00 61.53 94 PRO A O 1
ATOM 713 N N . ALA A 1 95 ? 5.244 4.571 6.399 1.00 64.25 95 ALA A N 1
ATOM 714 C CA . ALA A 1 95 ? 5.536 5.939 5.954 1.00 64.25 95 ALA A CA 1
ATOM 715 C C . ALA A 1 95 ? 6.190 6.011 4.560 1.00 64.25 95 ALA A C 1
ATOM 717 O O . ALA A 1 95 ? 5.993 6.982 3.838 1.00 64.25 95 ALA A O 1
ATOM 718 N N . GLU A 1 96 ? 6.900 4.972 4.139 1.00 64.75 96 GLU A N 1
ATOM 719 C CA . GLU A 1 96 ? 7.446 4.794 2.794 1.00 64.75 96 GLU A CA 1
ATOM 720 C C . GLU A 1 96 ? 6.406 4.934 1.666 1.00 64.75 96 GLU A C 1
ATOM 722 O O . GLU A 1 96 ? 6.758 5.404 0.590 1.00 64.75 96 GLU A O 1
ATOM 727 N N . PHE A 1 97 ? 5.120 4.643 1.909 1.00 66.50 97 PHE A N 1
ATOM 728 C CA . PHE A 1 97 ? 4.042 4.851 0.929 1.00 66.50 97 PHE A CA 1
ATOM 729 C C . PHE A 1 97 ? 3.596 6.311 0.793 1.00 66.50 97 PHE A C 1
ATOM 731 O O . PHE A 1 97 ? 2.836 6.636 -0.117 1.00 66.50 97 PHE A O 1
ATOM 738 N N . SER A 1 98 ? 4.047 7.200 1.684 1.00 65.62 98 SER A N 1
ATOM 739 C CA . SER A 1 98 ? 3.814 8.643 1.545 1.00 65.62 98 SER A CA 1
ATOM 740 C C . SER A 1 98 ? 4.735 9.292 0.508 1.00 65.62 98 SER A C 1
ATOM 742 O O . SER A 1 98 ? 4.373 10.318 -0.065 1.00 65.62 98 SER A O 1
ATOM 744 N N . ASP A 1 99 ? 5.883 8.672 0.210 1.00 73.12 99 ASP A N 1
ATOM 745 C CA . ASP A 1 99 ? 6.796 9.104 -0.847 1.00 73.12 99 ASP A CA 1
ATOM 746 C C . ASP A 1 99 ? 6.674 8.171 -2.055 1.00 73.12 99 ASP A C 1
ATOM 748 O O . ASP A 1 99 ? 7.479 7.267 -2.289 1.00 73.12 99 ASP A O 1
ATOM 752 N N . ALA A 1 100 ? 5.633 8.425 -2.845 1.00 66.31 100 ALA A N 1
ATOM 753 C CA . ALA A 1 100 ? 5.357 7.737 -4.100 1.00 66.31 100 ALA A CA 1
ATOM 754 C C . ALA A 1 100 ? 6.599 7.618 -5.008 1.00 66.31 100 ALA A C 1
ATOM 756 O O . ALA A 1 100 ? 6.801 6.603 -5.671 1.00 66.31 100 ALA A O 1
ATOM 757 N N . ARG A 1 101 ? 7.485 8.621 -5.016 1.00 71.56 101 ARG A N 1
ATOM 758 C CA . ARG A 1 101 ? 8.676 8.604 -5.870 1.00 71.56 101 ARG A CA 1
ATOM 759 C C . ARG A 1 101 ? 9.640 7.483 -5.489 1.00 71.56 101 ARG A C 1
ATOM 761 O O . ARG A 1 101 ? 10.218 6.864 -6.379 1.00 71.56 101 ARG A O 1
ATOM 768 N N . ARG A 1 102 ? 9.787 7.200 -4.192 1.00 79.50 102 ARG A N 1
ATOM 769 C CA . ARG A 1 102 ? 10.639 6.108 -3.699 1.00 79.50 102 ARG A CA 1
ATOM 770 C C . ARG A 1 102 ? 10.105 4.754 -4.117 1.00 79.50 102 ARG A C 1
ATOM 772 O O . ARG A 1 102 ? 10.874 3.940 -4.607 1.00 79.50 102 ARG A O 1
ATOM 779 N N . LEU A 1 103 ? 8.789 4.549 -4.041 1.00 73.50 103 LEU A N 1
ATOM 780 C CA . LEU A 1 103 ? 8.147 3.314 -4.506 1.00 73.50 103 LEU A CA 1
ATOM 781 C C . LEU A 1 103 ? 8.330 3.053 -6.007 1.00 73.50 103 LEU A C 1
ATOM 783 O O . LEU A 1 103 ? 8.109 1.934 -6.451 1.00 73.50 103 LEU A O 1
ATOM 787 N N . MET A 1 104 ? 8.728 4.062 -6.785 1.00 75.00 104 MET A N 1
ATOM 788 C CA . MET A 1 104 ? 9.042 3.926 -8.209 1.00 75.00 104 MET A CA 1
ATOM 789 C C . MET A 1 104 ? 10.540 3.940 -8.504 1.00 75.00 104 MET A C 1
ATOM 791 O O . MET A 1 104 ? 10.915 3.959 -9.679 1.00 75.00 104 MET A O 1
ATOM 795 N N . SER A 1 105 ? 11.408 3.942 -7.487 1.00 80.12 105 SER A N 1
ATOM 796 C CA . SER A 1 105 ? 12.842 4.025 -7.741 1.00 80.12 105 SER A CA 1
ATOM 797 C C . SER A 1 105 ? 13.322 2.840 -8.582 1.00 80.12 105 SER A C 1
ATOM 799 O O . SER A 1 105 ? 12.827 1.713 -8.475 1.00 80.12 105 SER A O 1
ATOM 801 N N . GLY A 1 106 ? 14.273 3.139 -9.466 1.00 81.25 106 GLY A N 1
ATOM 802 C CA . GLY A 1 106 ? 15.049 2.146 -10.199 1.00 81.25 106 GLY A CA 1
ATOM 803 C C . GLY A 1 106 ? 16.247 1.629 -9.402 1.00 81.25 106 GLY A C 1
ATOM 804 O O . GLY A 1 106 ? 16.993 0.811 -9.932 1.00 81.25 106 GLY A O 1
ATOM 805 N N . ASP A 1 107 ? 16.429 2.110 -8.171 1.00 86.69 107 ASP A N 1
ATOM 806 C CA . ASP A 1 107 ? 17.425 1.650 -7.212 1.00 86.69 107 ASP A CA 1
ATOM 807 C C . ASP A 1 107 ? 16.718 1.093 -5.968 1.00 86.69 107 ASP A C 1
ATOM 809 O O . ASP A 1 107 ? 15.870 1.749 -5.357 1.00 86.69 107 ASP A O 1
ATOM 813 N N . LEU A 1 108 ? 17.069 -0.136 -5.582 1.00 87.69 108 LEU A N 1
ATOM 814 C CA . LEU A 1 108 ? 16.511 -0.786 -4.398 1.00 87.69 108 LEU A CA 1
ATOM 815 C C . LEU A 1 108 ? 16.898 -0.066 -3.099 1.00 87.69 108 LEU A C 1
ATOM 817 O O . LEU A 1 108 ? 16.167 -0.163 -2.112 1.00 87.69 108 LEU A O 1
ATOM 821 N N . GLN A 1 109 ? 18.015 0.667 -3.083 1.00 89.25 109 GLN A N 1
ATOM 822 C CA . GLN A 1 109 ? 18.480 1.403 -1.902 1.00 89.25 109 GLN A CA 1
ATOM 823 C C . GLN A 1 109 ? 17.568 2.585 -1.544 1.00 89.25 109 GLN A C 1
ATOM 825 O O . GLN A 1 109 ? 17.466 2.955 -0.376 1.00 89.25 109 GLN A O 1
ATOM 830 N N . ASP A 1 110 ? 16.833 3.118 -2.520 1.00 88.56 110 ASP A N 1
ATOM 831 C CA . ASP A 1 110 ? 15.916 4.241 -2.312 1.00 88.56 110 ASP A CA 1
ATOM 832 C C . ASP A 1 110 ? 14.557 3.819 -1.733 1.00 88.56 110 ASP A C 1
ATOM 834 O O . ASP A 1 110 ? 13.744 4.671 -1.366 1.00 88.56 110 ASP A O 1
ATOM 838 N N . LEU A 1 111 ? 14.289 2.511 -1.636 1.00 85.19 111 LEU A N 1
ATOM 839 C CA . LEU A 1 111 ? 13.001 1.974 -1.181 1.00 85.19 111 LEU A CA 1
ATOM 840 C C . LEU A 1 111 ? 12.780 2.095 0.338 1.00 85.19 111 LEU A C 1
ATOM 842 O O . LEU A 1 111 ? 11.719 1.726 0.846 1.00 85.19 111 LEU A O 1
ATOM 846 N N . GLY A 1 112 ? 13.763 2.605 1.083 1.00 87.12 112 GLY A N 1
ATOM 847 C CA . GLY A 1 112 ? 13.668 2.799 2.527 1.00 87.12 112 GLY A CA 1
ATOM 848 C C . GLY A 1 112 ? 13.592 1.472 3.286 1.00 87.12 112 GLY A C 1
ATOM 849 O O . GLY A 1 112 ? 14.467 0.619 3.174 1.00 87.12 112 GLY A O 1
ATOM 850 N N . SER A 1 113 ? 12.542 1.280 4.082 1.00 87.25 113 SER A N 1
ATOM 851 C CA . SER A 1 113 ? 12.316 0.036 4.840 1.00 87.25 113 SER A CA 1
ATOM 852 C C . SER A 1 113 ? 12.156 -1.199 3.940 1.00 87.25 113 SER A C 1
ATOM 854 O O . SER A 1 113 ? 12.461 -2.313 4.367 1.00 87.25 113 SER A O 1
ATOM 856 N N . LEU A 1 114 ? 11.709 -1.017 2.691 1.00 89.00 114 LEU A N 1
ATOM 857 C CA . LEU A 1 114 ? 11.497 -2.106 1.738 1.00 89.00 114 LEU A CA 1
ATOM 858 C C . LEU A 1 114 ? 12.796 -2.584 1.079 1.00 89.00 114 LEU A C 1
ATOM 860 O O . LEU A 1 114 ? 12.800 -3.669 0.499 1.00 89.00 114 LEU A O 1
ATOM 864 N N . THR A 1 115 ? 13.900 -1.834 1.200 1.00 92.81 115 THR A N 1
ATOM 865 C CA . THR A 1 115 ? 15.195 -2.160 0.578 1.00 92.81 115 THR A CA 1
ATOM 866 C C . THR A 1 115 ? 15.633 -3.584 0.887 1.00 92.81 115 THR A C 1
ATOM 868 O O . THR A 1 115 ? 15.903 -4.352 -0.029 1.00 92.81 115 THR A O 1
ATOM 871 N N . SER A 1 116 ? 15.643 -3.980 2.163 1.00 94.62 116 SER A N 1
ATOM 872 C CA . SER A 1 116 ? 16.098 -5.320 2.563 1.00 94.62 116 SER A CA 1
ATOM 873 C C . SER A 1 116 ? 15.264 -6.433 1.918 1.00 94.62 116 SER A C 1
ATOM 875 O O . SER A 1 116 ? 15.805 -7.405 1.378 1.00 94.62 116 SER A O 1
ATOM 877 N N . ARG A 1 117 ? 13.934 -6.272 1.914 1.00 92.75 117 ARG A N 1
ATOM 878 C CA . ARG A 1 117 ? 13.033 -7.280 1.354 1.00 92.75 117 ARG A CA 1
ATOM 879 C C . ARG A 1 117 ? 13.145 -7.350 -0.166 1.00 92.75 117 ARG A C 1
ATOM 881 O O . ARG A 1 117 ? 13.271 -8.447 -0.704 1.00 92.75 117 ARG A O 1
ATOM 888 N N . ALA A 1 118 ? 13.166 -6.204 -0.838 1.00 92.31 118 ALA A N 1
ATOM 889 C CA . ALA A 1 118 ? 13.312 -6.138 -2.285 1.00 92.31 118 ALA A CA 1
ATOM 890 C C . ALA A 1 118 ? 14.670 -6.690 -2.748 1.00 92.31 118 ALA A C 1
ATOM 892 O O . ALA A 1 118 ? 14.716 -7.455 -3.705 1.00 92.31 118 ALA A O 1
ATOM 893 N N . THR A 1 119 ? 15.764 -6.403 -2.035 1.00 94.31 119 THR A N 1
ATOM 894 C CA . THR A 1 119 ? 17.081 -7.001 -2.311 1.00 94.31 119 THR A CA 1
ATOM 895 C C . THR A 1 119 ? 17.051 -8.517 -2.136 1.00 94.31 119 THR A C 1
ATOM 897 O O . THR A 1 119 ? 17.488 -9.242 -3.023 1.00 94.31 119 THR A O 1
ATOM 900 N N . THR A 1 120 ? 16.436 -9.020 -1.062 1.00 94.81 120 THR A N 1
ATOM 901 C CA . THR A 1 120 ? 16.284 -10.471 -0.846 1.00 94.81 120 THR A CA 1
ATOM 902 C C . THR A 1 120 ? 15.506 -11.139 -1.985 1.00 94.81 120 THR A C 1
ATOM 904 O O . THR A 1 120 ? 15.903 -12.195 -2.480 1.00 94.81 120 THR A O 1
ATOM 907 N N . ILE A 1 121 ? 14.406 -10.526 -2.439 1.00 91.94 121 ILE A N 1
ATOM 908 C CA . ILE A 1 121 ? 13.624 -11.020 -3.583 1.00 91.94 121 ILE A CA 1
ATOM 909 C C . ILE A 1 121 ? 14.469 -10.984 -4.859 1.00 91.94 121 ILE A C 1
ATOM 911 O O . ILE A 1 121 ? 14.492 -11.963 -5.608 1.00 91.94 121 ILE A O 1
ATOM 915 N N . ARG A 1 122 ? 15.194 -9.885 -5.099 1.00 92.75 122 ARG A N 1
ATOM 916 C CA . ARG A 1 122 ? 16.061 -9.728 -6.270 1.00 92.75 122 ARG A CA 1
ATOM 917 C C . ARG A 1 122 ? 17.119 -10.820 -6.316 1.00 92.75 122 ARG A C 1
ATOM 919 O O . ARG A 1 122 ? 17.268 -11.432 -7.370 1.00 92.75 122 ARG A O 1
ATOM 926 N N . ASP A 1 123 ? 17.817 -11.046 -5.209 1.00 92.25 123 ASP A N 1
ATOM 927 C CA . ASP A 1 123 ? 18.935 -11.982 -5.111 1.00 92.25 123 ASP A CA 1
ATOM 928 C C . ASP A 1 123 ? 18.465 -13.435 -5.208 1.00 92.25 123 ASP A C 1
ATOM 930 O O . ASP A 1 123 ? 19.044 -14.218 -5.957 1.00 92.25 123 ASP A O 1
ATOM 934 N N . SER A 1 124 ? 17.367 -13.785 -4.532 1.00 91.00 124 SER A N 1
ATOM 935 C CA . SER A 1 124 ? 16.800 -15.143 -4.573 1.00 91.00 124 SER A CA 1
ATOM 936 C C . SER A 1 124 ? 16.255 -15.543 -5.946 1.00 91.00 124 SER A C 1
ATOM 938 O O . SER A 1 124 ? 16.274 -16.723 -6.287 1.00 91.00 124 SER A O 1
ATOM 940 N N . ASN A 1 125 ? 15.810 -14.577 -6.755 1.00 86.88 125 ASN A N 1
ATOM 941 C CA . ASN A 1 125 ? 15.273 -14.819 -8.097 1.00 86.88 125 ASN A CA 1
ATOM 942 C C . ASN A 1 125 ? 16.280 -14.490 -9.217 1.00 86.88 125 ASN A C 1
ATOM 944 O O . ASN A 1 125 ? 15.948 -14.539 -10.405 1.00 86.88 125 ASN A O 1
ATOM 948 N N . ARG A 1 126 ? 17.526 -14.134 -8.876 1.00 87.00 126 ARG A N 1
ATOM 949 C CA . ARG A 1 126 ? 18.557 -13.787 -9.860 1.00 87.00 126 ARG A CA 1
ATOM 950 C C . ARG A 1 126 ? 19.206 -15.041 -10.437 1.00 87.00 126 ARG A C 1
ATOM 952 O O . ARG A 1 126 ? 20.073 -15.643 -9.820 1.00 87.00 126 ARG A O 1
ATOM 959 N N . ILE A 1 127 ? 18.858 -15.364 -11.679 1.00 86.06 127 ILE A N 1
ATOM 960 C CA . ILE A 1 127 ? 19.477 -16.481 -12.417 1.00 86.06 127 ILE A CA 1
ATOM 961 C C . ILE A 1 127 ? 20.754 -16.039 -13.152 1.00 86.06 127 ILE A C 1
ATOM 963 O O . ILE A 1 127 ? 21.682 -16.821 -13.334 1.00 86.06 127 ILE A O 1
ATOM 967 N N . TYR A 1 128 ? 20.821 -14.773 -13.570 1.00 80.06 128 TYR A N 1
ATOM 968 C CA . TYR A 1 128 ? 21.945 -14.229 -14.328 1.00 80.06 128 TYR A CA 1
ATOM 969 C C . TYR A 1 128 ? 22.403 -12.887 -13.756 1.00 80.06 128 TYR A C 1
ATOM 971 O O . TYR A 1 128 ? 21.595 -12.020 -13.409 1.00 80.06 128 TYR A O 1
ATOM 979 N N . SER A 1 129 ? 23.722 -12.712 -13.676 1.00 73.50 129 SER A N 1
ATOM 980 C CA . SER A 1 129 ? 24.367 -11.448 -13.342 1.00 73.50 129 SER A CA 1
ATOM 981 C C . SER A 1 129 ? 25.453 -11.153 -14.374 1.00 73.50 129 SER A C 1
ATOM 983 O O . SER A 1 129 ? 26.389 -11.946 -14.490 1.00 73.50 129 SER A O 1
ATOM 985 N N . PRO A 1 130 ? 25.368 -10.047 -15.129 1.00 68.31 130 PRO A N 1
ATOM 986 C CA . PRO A 1 130 ? 26.460 -9.652 -16.002 1.00 68.31 130 PRO A CA 1
ATOM 987 C C . PRO A 1 130 ? 27.653 -9.191 -15.150 1.00 68.31 130 PRO A C 1
ATOM 989 O O . PRO A 1 130 ? 27.577 -8.158 -14.492 1.00 68.31 130 PRO A O 1
ATOM 992 N N . THR A 1 131 ? 28.746 -9.955 -15.145 1.00 67.25 131 THR A N 1
ATOM 993 C CA . THR A 1 131 ? 29.929 -9.714 -14.292 1.00 67.25 131 THR A CA 1
ATOM 994 C C . THR A 1 131 ? 31.076 -8.968 -14.977 1.00 67.25 131 THR A C 1
ATOM 996 O O . THR A 1 131 ? 31.952 -8.467 -14.281 1.00 67.25 131 THR A O 1
ATOM 999 N N . ASP A 1 132 ? 31.072 -8.846 -16.309 1.00 69.88 132 ASP A N 1
ATOM 1000 C CA . ASP A 1 132 ? 32.148 -8.190 -17.068 1.00 69.88 132 ASP A CA 1
ATOM 1001 C C . ASP A 1 132 ? 31.617 -7.049 -17.946 1.00 69.88 132 ASP A C 1
ATOM 1003 O O . ASP A 1 132 ? 30.713 -7.246 -18.758 1.00 69.88 132 ASP A O 1
ATOM 1007 N N . SER A 1 133 ? 32.162 -5.846 -17.784 1.00 66.19 133 SER A N 1
ATOM 1008 C CA . SER A 1 133 ? 31.825 -4.659 -18.578 1.00 66.19 133 SER A CA 1
ATOM 1009 C C . SER A 1 133 ? 32.914 -4.276 -19.587 1.00 66.19 133 SER A C 1
ATOM 1011 O O . SER A 1 133 ? 32.708 -3.353 -20.384 1.00 66.19 133 SER A O 1
ATOM 1013 N N . ALA A 1 134 ? 34.046 -4.986 -19.602 1.00 74.88 134 ALA A N 1
ATOM 1014 C CA . ALA A 1 134 ? 35.136 -4.742 -20.534 1.00 74.88 134 ALA A CA 1
ATOM 1015 C C . ALA A 1 134 ? 34.819 -5.328 -21.920 1.00 74.88 134 ALA A C 1
ATOM 1017 O O . ALA A 1 134 ? 34.290 -6.426 -22.060 1.00 74.88 134 ALA A O 1
ATOM 1018 N N . GLY A 1 135 ? 35.113 -4.571 -22.980 1.00 73.94 135 GLY A N 1
ATOM 1019 C CA . GLY A 1 135 ? 35.021 -5.054 -24.366 1.00 73.94 135 GLY A CA 1
ATOM 1020 C C . GLY A 1 135 ? 33.610 -5.291 -24.928 1.00 73.94 135 GLY A C 1
ATOM 1021 O O . GLY A 1 135 ? 33.487 -5.635 -26.101 1.00 73.94 135 GLY A O 1
ATOM 1022 N N . ILE A 1 136 ? 32.540 -5.080 -24.153 1.00 81.44 136 ILE A N 1
ATOM 1023 C CA . ILE A 1 136 ? 31.161 -5.248 -24.639 1.00 81.44 136 ILE A CA 1
ATOM 1024 C C . ILE A 1 136 ? 30.692 -4.061 -25.493 1.00 81.44 136 ILE A C 1
ATOM 1026 O O . ILE A 1 136 ? 31.064 -2.904 -25.267 1.00 81.44 136 ILE A O 1
ATOM 1030 N N . SER A 1 137 ? 29.850 -4.340 -26.490 1.00 82.69 137 SER A N 1
ATOM 1031 C CA . SER A 1 137 ? 29.290 -3.313 -27.373 1.00 82.69 137 SER A CA 1
ATOM 1032 C C . SER A 1 137 ? 28.308 -2.394 -26.621 1.00 82.69 137 SER A C 1
ATOM 1034 O O . SER A 1 137 ? 27.767 -2.776 -25.578 1.00 82.69 137 SER A O 1
ATOM 1036 N N . PRO A 1 138 ? 28.029 -1.179 -27.129 1.00 79.12 138 PRO A N 1
ATOM 1037 C CA . PRO A 1 138 ? 26.967 -0.329 -26.585 1.00 79.12 138 PRO A CA 1
ATOM 1038 C C . PRO A 1 138 ? 25.602 -1.034 -26.517 1.00 79.12 138 PRO A C 1
ATOM 1040 O O . PRO A 1 138 ? 24.886 -0.880 -25.528 1.00 79.12 138 PRO A O 1
ATOM 1043 N N . ALA A 1 139 ? 25.278 -1.856 -27.520 1.00 78.31 139 ALA A N 1
ATOM 1044 C CA . ALA A 1 139 ? 24.044 -2.637 -27.562 1.00 78.31 139 ALA A CA 1
ATOM 1045 C C . ALA A 1 139 ? 23.985 -3.698 -26.448 1.00 78.31 139 ALA A C 1
ATOM 1047 O O . ALA A 1 139 ? 22.960 -3.839 -25.784 1.00 78.31 139 ALA A O 1
ATOM 1048 N N . GLU A 1 140 ? 25.097 -4.393 -26.194 1.00 81.31 140 GLU A N 1
ATOM 1049 C CA . GLU A 1 140 ? 25.202 -5.385 -25.117 1.00 81.31 140 GLU A CA 1
ATOM 1050 C C . GLU A 1 140 ? 25.104 -4.724 -23.732 1.00 81.31 140 GLU A C 1
ATOM 1052 O O . GLU A 1 140 ? 24.398 -5.220 -22.853 1.00 81.31 140 GLU A O 1
ATOM 1057 N N . ARG A 1 141 ? 25.738 -3.556 -23.538 1.00 82.94 141 ARG A N 1
ATOM 1058 C CA . ARG A 1 141 ? 25.570 -2.755 -22.310 1.00 82.94 141 ARG A CA 1
ATOM 1059 C C . ARG A 1 141 ? 24.112 -2.380 -22.075 1.00 82.94 141 ARG A C 1
ATOM 1061 O O . ARG A 1 141 ? 23.613 -2.558 -20.968 1.00 82.94 141 ARG A O 1
ATOM 1068 N N . PHE A 1 142 ? 23.437 -1.882 -23.108 1.00 81.19 142 PHE A N 1
ATOM 1069 C CA . PHE A 1 142 ? 22.029 -1.501 -23.025 1.00 81.19 142 PHE A CA 1
ATOM 1070 C C . PHE A 1 142 ? 21.129 -2.696 -22.680 1.00 81.19 142 PHE A C 1
ATOM 1072 O O . PHE A 1 142 ? 20.239 -2.577 -21.836 1.00 81.19 142 PHE A O 1
ATOM 1079 N N . TYR A 1 143 ? 21.371 -3.856 -23.298 1.00 81.94 143 TYR A N 1
ATOM 1080 C CA . TYR A 1 143 ? 20.630 -5.082 -23.004 1.00 81.94 143 TYR A CA 1
ATOM 1081 C C . TYR A 1 143 ? 20.783 -5.500 -21.535 1.00 81.94 143 TYR A C 1
ATOM 1083 O O . TYR A 1 143 ? 19.785 -5.724 -20.848 1.00 81.94 143 TYR A O 1
ATOM 1091 N N . ARG A 1 144 ? 22.020 -5.529 -21.028 1.00 84.94 144 ARG A N 1
ATOM 1092 C CA . ARG A 1 144 ? 22.324 -5.891 -19.634 1.00 84.94 144 ARG A CA 1
ATOM 1093 C C . ARG A 1 144 ? 21.713 -4.925 -18.623 1.00 84.94 144 ARG A C 1
ATOM 1095 O O . ARG A 1 144 ? 21.119 -5.372 -17.647 1.00 84.94 144 ARG A O 1
ATOM 1102 N N . ASP A 1 145 ? 21.811 -3.621 -18.876 1.00 83.62 145 ASP A N 1
ATOM 1103 C CA . ASP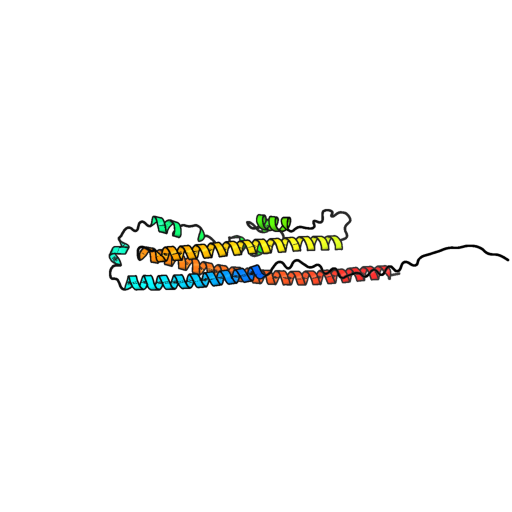 A 1 145 ? 21.182 -2.584 -18.049 1.00 83.62 145 ASP A CA 1
ATOM 1104 C C . ASP A 1 145 ? 19.653 -2.730 -18.024 1.00 83.62 145 ASP A C 1
ATOM 1106 O O . ASP A 1 145 ? 19.025 -2.660 -16.968 1.00 83.62 145 ASP A O 1
ATOM 1110 N N . THR A 1 146 ? 19.044 -3.014 -19.178 1.00 82.25 146 THR A N 1
ATOM 1111 C CA . THR A 1 146 ? 17.596 -3.238 -19.274 1.00 82.25 146 THR A CA 1
ATOM 1112 C C . THR A 1 146 ? 17.165 -4.458 -18.460 1.00 82.25 146 THR A C 1
ATOM 1114 O O . THR A 1 146 ? 16.161 -4.388 -17.748 1.00 82.25 146 THR A O 1
ATOM 1117 N N . LEU A 1 147 ? 17.933 -5.550 -18.533 1.00 84.12 147 LEU A N 1
ATOM 1118 C CA . LEU A 1 147 ? 17.671 -6.773 -17.778 1.00 84.12 147 LEU A CA 1
ATOM 1119 C C . LEU A 1 147 ? 17.792 -6.544 -16.265 1.00 84.12 147 LEU A C 1
ATOM 1121 O O . LEU A 1 147 ? 16.914 -6.967 -15.514 1.00 84.12 147 LEU A O 1
ATOM 1125 N N . GLU A 1 148 ? 18.833 -5.836 -15.817 1.00 86.19 148 GLU A N 1
ATOM 1126 C CA . GLU A 1 148 ? 19.006 -5.523 -14.395 1.00 86.19 148 GLU A CA 1
ATOM 1127 C C . GLU A 1 148 ? 17.853 -4.670 -13.873 1.00 86.19 148 GLU A C 1
ATOM 1129 O O . GLU A 1 148 ? 17.227 -5.010 -12.869 1.00 86.19 148 GLU A O 1
ATOM 1134 N N . LYS A 1 149 ? 17.506 -3.606 -14.602 1.00 84.69 149 LYS A N 1
ATOM 1135 C CA . LYS A 1 149 ? 16.404 -2.720 -14.225 1.00 84.69 149 LYS A CA 1
ATOM 1136 C C . LYS A 1 149 ? 15.065 -3.455 -14.190 1.00 84.69 149 LYS A C 1
ATOM 1138 O O . LYS A 1 149 ? 14.234 -3.128 -13.349 1.00 84.69 149 LYS A O 1
ATOM 1143 N N . ALA A 1 150 ? 14.826 -4.403 -15.098 1.00 83.81 150 ALA A N 1
ATOM 1144 C CA . ALA A 1 150 ? 13.615 -5.224 -15.078 1.00 83.81 150 ALA A CA 1
ATOM 1145 C C . ALA A 1 150 ? 13.549 -6.098 -13.815 1.00 83.81 150 ALA A C 1
ATOM 1147 O O . ALA A 1 150 ? 12.519 -6.127 -13.146 1.00 83.81 150 ALA A O 1
ATOM 1148 N N . GLY A 1 151 ? 14.664 -6.733 -13.437 1.00 87.38 151 GLY A N 1
ATOM 1149 C CA . GLY A 1 151 ? 14.751 -7.513 -12.200 1.00 87.38 151 GLY A CA 1
ATOM 1150 C C . GLY A 1 151 ? 14.546 -6.666 -10.941 1.00 87.38 151 GLY A C 1
ATOM 1151 O O . GLY A 1 151 ? 13.830 -7.081 -10.033 1.00 87.38 151 GLY A O 1
ATOM 1152 N N . VAL A 1 152 ? 15.130 -5.465 -10.898 1.00 88.88 152 VAL A N 1
ATOM 1153 C CA . VAL A 1 152 ? 14.941 -4.505 -9.798 1.00 88.88 152 VAL A CA 1
ATOM 1154 C C . VAL A 1 152 ? 13.473 -4.098 -9.657 1.00 88.88 152 VAL A C 1
ATOM 1156 O O . VAL A 1 152 ? 12.943 -4.139 -8.548 1.00 88.88 152 VAL A O 1
ATOM 1159 N N . ARG A 1 153 ? 12.795 -3.765 -10.764 1.00 85.88 153 ARG A N 1
ATOM 1160 C CA . ARG A 1 153 ? 11.369 -3.400 -10.737 1.00 85.88 153 ARG A CA 1
ATOM 1161 C C . ARG A 1 153 ? 10.490 -4.547 -10.251 1.00 85.88 153 ARG A C 1
ATOM 1163 O O . ARG A 1 153 ? 9.708 -4.345 -9.333 1.00 85.88 153 ARG A O 1
ATOM 1170 N N . ALA A 1 154 ? 10.687 -5.757 -10.774 1.00 85.25 154 ALA A N 1
ATOM 1171 C CA . ALA A 1 154 ? 9.921 -6.922 -10.333 1.00 85.25 154 ALA A CA 1
ATOM 1172 C C . ALA A 1 154 ? 10.097 -7.201 -8.828 1.00 85.25 154 ALA A C 1
ATOM 1174 O O . ALA A 1 154 ? 9.125 -7.463 -8.120 1.00 85.25 154 ALA A O 1
ATOM 1175 N N . ALA A 1 155 ? 11.329 -7.101 -8.320 1.00 89.19 155 ALA A N 1
ATOM 1176 C CA . ALA A 1 155 ? 11.615 -7.323 -6.906 1.00 89.19 155 ALA A CA 1
ATOM 1177 C C . ALA A 1 155 ? 11.020 -6.236 -5.997 1.00 89.19 155 ALA A C 1
ATOM 1179 O O . ALA A 1 155 ? 10.478 -6.541 -4.933 1.00 89.19 155 ALA A O 1
ATOM 1180 N N . ARG A 1 156 ? 11.084 -4.974 -6.434 1.00 87.88 156 ARG A N 1
ATOM 1181 C CA . ARG A 1 156 ? 10.422 -3.836 -5.789 1.00 87.88 156 ARG A CA 1
ATOM 1182 C C . ARG A 1 156 ? 8.914 -4.047 -5.714 1.00 87.88 156 ARG A C 1
ATOM 1184 O O . ARG A 1 156 ? 8.352 -3.951 -4.629 1.00 87.88 156 ARG A O 1
ATOM 1191 N N . ASP A 1 157 ? 8.273 -4.353 -6.838 1.00 82.62 157 ASP A N 1
ATOM 1192 C CA . ASP A 1 157 ? 6.817 -4.492 -6.917 1.00 82.62 157 ASP A CA 1
ATOM 1193 C C . ASP A 1 157 ? 6.321 -5.646 -6.034 1.00 82.62 157 ASP A C 1
ATOM 1195 O O . ASP A 1 157 ? 5.317 -5.511 -5.333 1.00 82.62 157 ASP A O 1
ATOM 1199 N N . MET A 1 158 ? 7.077 -6.747 -5.976 1.00 84.81 158 MET A N 1
ATOM 1200 C CA . MET A 1 158 ? 6.795 -7.857 -5.066 1.00 84.81 158 MET A CA 1
ATOM 1201 C C . MET A 1 158 ? 6.972 -7.460 -3.593 1.00 84.81 158 MET A C 1
ATOM 1203 O O . MET A 1 158 ? 6.093 -7.751 -2.786 1.00 84.81 158 MET A O 1
ATOM 1207 N N . ALA A 1 159 ? 8.046 -6.749 -3.233 1.00 86.88 159 ALA A N 1
ATOM 1208 C CA . ALA A 1 159 ? 8.256 -6.279 -1.860 1.00 86.88 159 ALA A CA 1
ATOM 1209 C C . ALA A 1 159 ? 7.152 -5.314 -1.400 1.00 86.88 159 ALA A C 1
ATOM 1211 O O . ALA A 1 159 ? 6.663 -5.410 -0.272 1.00 86.88 159 ALA A O 1
ATOM 1212 N N . VAL A 1 160 ? 6.739 -4.400 -2.284 1.00 82.50 160 VAL A N 1
ATOM 1213 C CA . VAL A 1 160 ? 5.595 -3.508 -2.064 1.00 82.50 160 VAL A CA 1
ATOM 1214 C C . VAL A 1 160 ? 4.336 -4.338 -1.837 1.00 82.50 160 VAL A C 1
ATOM 1216 O O . VAL A 1 160 ? 3.640 -4.129 -0.842 1.00 82.50 160 VAL A O 1
ATOM 1219 N N . GLY A 1 161 ? 4.068 -5.314 -2.706 1.00 79.06 161 GLY A N 1
ATOM 1220 C CA . GLY A 1 161 ? 2.869 -6.132 -2.606 1.00 79.06 161 GLY A CA 1
ATOM 1221 C C . GLY A 1 161 ? 2.801 -6.984 -1.335 1.00 79.06 161 GLY A C 1
ATOM 1222 O O . GLY A 1 161 ? 1.763 -7.045 -0.671 1.00 79.06 161 GLY A O 1
ATOM 1223 N N . GLU A 1 162 ? 3.913 -7.589 -0.929 1.00 83.38 162 GLU A N 1
ATOM 1224 C CA . GLU A 1 162 ? 3.992 -8.336 0.327 1.00 83.38 162 GLU A CA 1
ATOM 1225 C C . GLU A 1 162 ? 3.761 -7.438 1.543 1.00 83.38 162 GLU A C 1
ATOM 1227 O O . GLU A 1 162 ? 3.027 -7.823 2.455 1.00 83.38 162 GLU A O 1
ATOM 1232 N N . ARG A 1 163 ? 4.328 -6.222 1.554 1.00 83.06 163 ARG A N 1
ATOM 1233 C CA . ARG A 1 163 ? 4.129 -5.287 2.668 1.00 83.06 163 ARG A CA 1
ATOM 1234 C C . ARG A 1 163 ? 2.672 -4.860 2.790 1.00 83.06 163 ARG A C 1
ATOM 1236 O O . ARG A 1 163 ? 2.147 -4.850 3.901 1.00 83.06 163 ARG A O 1
ATOM 1243 N N . VAL A 1 164 ? 2.023 -4.534 1.671 1.00 76.50 164 VAL A N 1
ATOM 1244 C CA . VAL A 1 164 ? 0.597 -4.171 1.661 1.00 76.50 164 VAL A CA 1
ATOM 1245 C C . VAL A 1 164 ? -0.259 -5.338 2.154 1.00 76.50 164 VAL A C 1
ATOM 1247 O O . VAL A 1 164 ? -1.129 -5.127 2.995 1.00 76.50 164 VAL A O 1
ATOM 1250 N N . THR A 1 165 ? 0.016 -6.562 1.693 1.00 77.25 165 THR A N 1
ATOM 1251 C CA . THR A 1 165 ? -0.719 -7.765 2.126 1.00 77.25 165 THR A CA 1
ATOM 1252 C C . THR A 1 165 ? -0.569 -7.988 3.632 1.00 77.25 165 THR A C 1
ATOM 1254 O O . THR A 1 165 ? -1.559 -8.126 4.342 1.00 77.25 165 THR A O 1
ATOM 1257 N N . GLN A 1 166 ? 0.661 -7.922 4.151 1.00 81.38 166 GLN A N 1
ATOM 1258 C CA . GLN A 1 166 ? 0.923 -8.051 5.586 1.00 81.38 166 GLN A CA 1
ATOM 1259 C C . GLN A 1 166 ? 0.172 -6.990 6.404 1.00 81.38 166 GLN A C 1
ATOM 1261 O O . GLN A 1 166 ? -0.359 -7.281 7.475 1.00 81.38 166 GLN A O 1
ATOM 1266 N N . THR A 1 167 ? 0.134 -5.753 5.909 1.00 77.50 167 THR A N 1
ATOM 1267 C CA . THR A 1 167 ? -0.627 -4.665 6.524 1.00 77.50 167 THR A CA 1
ATOM 1268 C C . THR A 1 167 ? -2.132 -4.958 6.536 1.00 77.50 167 THR A C 1
ATOM 1270 O O . THR A 1 167 ? -2.789 -4.714 7.549 1.00 77.50 167 THR A O 1
ATOM 1273 N N . ALA A 1 168 ? -2.688 -5.476 5.439 1.00 75.88 168 ALA A N 1
ATOM 1274 C CA . ALA A 1 168 ? -4.103 -5.830 5.358 1.00 75.88 168 ALA A CA 1
ATOM 1275 C C . ALA A 1 168 ? -4.463 -6.954 6.345 1.00 75.88 168 ALA A C 1
ATOM 1277 O O . ALA A 1 168 ? -5.440 -6.827 7.083 1.00 75.88 168 ALA A O 1
ATOM 1278 N N . ASP A 1 169 ? -3.625 -7.990 6.440 1.00 79.94 169 ASP A N 1
ATOM 1279 C CA . ASP A 1 169 ? -3.814 -9.101 7.378 1.00 79.94 169 ASP A CA 1
ATOM 1280 C C . ASP A 1 169 ? -3.790 -8.622 8.842 1.00 79.94 169 ASP A C 1
ATOM 1282 O O . ASP A 1 169 ? -4.645 -9.000 9.645 1.00 79.94 169 ASP A O 1
ATOM 1286 N N . GLN A 1 170 ? -2.849 -7.736 9.193 1.00 80.75 170 GLN A N 1
ATOM 1287 C CA . GLN A 1 170 ? -2.783 -7.117 10.525 1.00 80.75 170 GLN A CA 1
ATOM 1288 C C . GLN A 1 170 ? -4.049 -6.318 10.851 1.00 80.75 170 GLN A C 1
ATOM 1290 O O . GLN A 1 170 ? -4.505 -6.319 11.996 1.00 80.75 170 GLN A O 1
ATOM 1295 N N . ARG A 1 171 ? -4.641 -5.652 9.855 1.00 78.06 171 ARG A N 1
ATOM 1296 C CA . ARG A 1 171 ? -5.880 -4.900 10.051 1.00 78.06 171 ARG A CA 1
ATOM 1297 C C . ARG A 1 171 ? -7.074 -5.812 10.288 1.00 78.06 171 ARG A C 1
ATOM 1299 O O . ARG A 1 171 ? -7.834 -5.542 11.210 1.00 78.06 171 ARG A O 1
ATOM 1306 N N . LEU A 1 172 ? -7.228 -6.883 9.511 1.00 80.62 172 LEU A N 1
ATOM 1307 C CA . LEU A 1 172 ? -8.305 -7.856 9.729 1.00 80.62 172 LEU A CA 1
ATOM 1308 C C . LEU A 1 172 ? -8.239 -8.437 11.151 1.00 80.62 172 LEU A C 1
ATOM 1310 O O . LEU A 1 172 ? -9.253 -8.507 11.840 1.00 80.62 172 LEU A O 1
ATOM 1314 N N . GLN A 1 173 ? -7.034 -8.740 11.646 1.00 81.56 173 GLN A N 1
ATOM 1315 C CA . GLN A 1 173 ? -6.836 -9.155 13.040 1.00 81.56 173 GLN A CA 1
ATOM 1316 C C . GLN A 1 173 ? -7.235 -8.063 14.047 1.00 81.56 173 GLN A C 1
ATOM 1318 O O . GLN A 1 173 ? -7.850 -8.361 15.068 1.00 81.56 173 GLN A O 1
ATOM 1323 N N . GLY A 1 174 ? -6.907 -6.798 13.771 1.00 81.69 174 GLY A N 1
ATOM 1324 C CA . GLY A 1 174 ? -7.305 -5.665 14.611 1.00 81.69 174 GLY A CA 1
ATOM 1325 C C . GLY A 1 174 ? -8.821 -5.452 14.664 1.00 81.69 174 GLY A C 1
ATOM 1326 O O . GLY A 1 174 ? -9.363 -5.209 15.741 1.00 81.69 174 GLY A O 1
ATOM 1327 N N . LEU A 1 175 ? -9.518 -5.588 13.531 1.00 81.88 175 LEU A N 1
ATOM 1328 C CA . LEU A 1 175 ? -10.982 -5.512 13.469 1.00 81.88 175 LEU A CA 1
ATOM 1329 C C . LEU A 1 175 ? -11.638 -6.657 14.248 1.00 81.88 175 LEU A C 1
ATOM 1331 O O . LEU A 1 175 ? -12.609 -6.424 14.966 1.00 81.88 175 LEU A O 1
ATOM 1335 N N . GLU A 1 176 ? -11.072 -7.862 14.186 1.00 80.75 176 GLU A N 1
ATOM 1336 C CA . GLU A 1 176 ? -11.544 -8.995 14.985 1.00 80.75 176 GLU A CA 1
ATOM 1337 C C . GLU A 1 176 ? -11.376 -8.738 16.493 1.00 80.75 176 GLU A C 1
ATOM 1339 O O . GLU A 1 176 ? -12.312 -8.933 17.265 1.00 80.75 176 GLU A O 1
ATOM 1344 N N . GLN A 1 177 ? -10.241 -8.176 16.920 1.00 81.56 177 GLN A N 1
ATOM 1345 C CA . GLN A 1 177 ? -10.046 -7.770 18.320 1.00 81.56 177 GLN A CA 1
ATOM 1346 C C . GLN A 1 177 ? -11.050 -6.697 18.766 1.00 81.56 177 GLN A C 1
ATOM 1348 O O . GLN A 1 177 ? -11.531 -6.729 19.900 1.00 81.56 177 GLN A O 1
ATOM 1353 N N . LEU A 1 178 ? -11.384 -5.741 17.890 1.00 82.75 178 LEU A N 1
ATOM 1354 C CA . LEU A 1 178 ? -12.421 -4.743 18.171 1.00 82.75 178 LEU A CA 1
ATOM 1355 C C . LEU A 1 178 ? -13.801 -5.391 18.307 1.00 82.75 178 LEU A C 1
ATOM 1357 O O . LEU A 1 178 ? -14.558 -5.006 19.198 1.00 82.75 178 LEU A O 1
ATOM 1361 N N . ARG A 1 179 ? -14.106 -6.397 17.481 1.00 82.50 179 ARG A N 1
ATOM 1362 C CA . ARG A 1 179 ? -15.340 -7.190 17.564 1.00 82.50 179 ARG A CA 1
ATOM 1363 C C . ARG A 1 179 ? -15.468 -7.902 18.903 1.00 82.50 179 ARG A C 1
ATOM 1365 O O . ARG A 1 179 ? -16.496 -7.783 19.570 1.00 82.50 179 ARG A O 1
ATOM 1372 N N . GLU A 1 180 ? -14.421 -8.607 19.319 1.00 82.06 180 GLU A N 1
ATOM 1373 C CA . GLU A 1 180 ? -14.391 -9.321 20.598 1.00 82.06 180 GLU A CA 1
ATOM 1374 C C . GLU A 1 180 ? -14.515 -8.355 21.785 1.00 82.06 180 GLU A C 1
ATOM 1376 O O . GLU A 1 180 ? -15.330 -8.577 22.688 1.00 82.06 180 GLU A O 1
ATOM 1381 N N . ALA A 1 181 ? -13.774 -7.242 21.761 1.00 79.31 181 ALA A N 1
ATOM 1382 C CA . ALA A 1 181 ? -13.837 -6.216 22.799 1.00 79.31 181 ALA A CA 1
ATOM 1383 C C . ALA A 1 181 ? -15.229 -5.570 22.890 1.00 79.31 181 ALA A C 1
ATOM 1385 O O . ALA A 1 181 ? -15.725 -5.331 23.991 1.00 79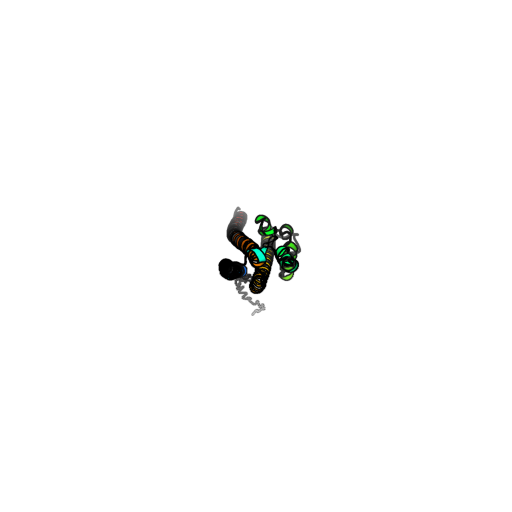.31 181 ALA A O 1
ATOM 1386 N N . LEU A 1 182 ? -15.885 -5.329 21.750 1.00 79.44 182 LEU A N 1
ATOM 1387 C CA . LEU A 1 182 ? -17.246 -4.795 21.713 1.00 79.44 182 LEU A CA 1
ATOM 1388 C C . LEU A 1 182 ? -18.259 -5.783 22.301 1.00 79.44 182 LEU A C 1
ATOM 1390 O O . LEU A 1 182 ? -19.111 -5.384 23.091 1.00 79.44 182 LEU A O 1
ATOM 1394 N N . SER A 1 183 ? -18.130 -7.075 21.981 1.00 80.12 183 SER A N 1
ATOM 1395 C CA . SER A 1 183 ? -19.027 -8.123 22.492 1.00 80.12 183 SER A CA 1
ATOM 1396 C C . SER A 1 183 ? -18.963 -8.309 24.016 1.00 80.12 183 SER A C 1
ATOM 1398 O O . SER A 1 183 ? -19.910 -8.805 24.624 1.00 80.12 183 SER A O 1
ATOM 1400 N N . THR A 1 184 ? -17.857 -7.895 24.640 1.00 82.62 184 THR A N 1
ATOM 1401 C CA . THR A 1 184 ? -17.592 -8.040 26.082 1.00 82.62 184 THR A CA 1
ATOM 1402 C C . THR A 1 184 ? -17.513 -6.699 26.821 1.00 82.62 184 THR A C 1
ATOM 1404 O O . THR A 1 184 ? -17.139 -6.660 27.996 1.00 82.62 184 THR A O 1
ATOM 1407 N N . ALA A 1 185 ? -17.879 -5.593 26.164 1.00 78.75 185 ALA A N 1
ATOM 1408 C CA . ALA A 1 185 ? -17.768 -4.253 26.726 1.00 78.75 185 ALA A CA 1
ATOM 1409 C C . ALA A 1 185 ? -18.620 -4.107 28.009 1.00 78.75 185 ALA A C 1
ATOM 1411 O O . ALA A 1 185 ? -19.837 -4.298 27.971 1.00 78.75 185 ALA A O 1
ATOM 1412 N N . PRO A 1 186 ? -18.022 -3.731 29.159 1.00 74.31 186 PRO A N 1
ATOM 1413 C CA . PRO A 1 186 ? -18.710 -3.801 30.450 1.00 74.31 186 PRO A CA 1
ATOM 1414 C C . PRO A 1 186 ? -19.696 -2.654 30.697 1.00 74.31 186 PRO A C 1
ATOM 1416 O O . PRO A 1 186 ? -20.534 -2.747 31.592 1.00 74.31 186 PRO A O 1
ATOM 1419 N N . ASN A 1 187 ? -19.567 -1.535 29.978 1.00 73.19 187 ASN A N 1
ATOM 1420 C CA . ASN A 1 187 ? -20.386 -0.343 30.188 1.00 73.19 187 ASN A CA 1
ATOM 1421 C C . ASN A 1 187 ? -20.403 0.584 28.963 1.00 73.19 187 ASN A C 1
ATOM 1423 O O . ASN A 1 187 ? -19.626 0.433 28.021 1.00 73.19 187 ASN A O 1
ATOM 1427 N N . ALA A 1 188 ? -21.281 1.587 29.016 1.00 69.19 188 ALA A N 1
ATOM 1428 C CA . ALA A 1 188 ? -21.469 2.573 27.956 1.00 69.19 188 ALA A CA 1
ATOM 1429 C C . ALA A 1 188 ? -20.193 3.340 27.595 1.00 69.19 188 ALA A C 1
ATOM 1431 O O . ALA A 1 188 ? -19.946 3.614 26.425 1.00 69.19 188 ALA A O 1
ATOM 1432 N N . ARG A 1 189 ? -19.357 3.659 28.589 1.00 70.00 189 ARG A N 1
ATOM 1433 C CA . ARG A 1 189 ? -18.090 4.355 28.356 1.00 70.00 189 ARG A CA 1
ATOM 1434 C C . ARG A 1 189 ? -17.124 3.504 27.529 1.00 70.00 189 ARG A C 1
ATOM 1436 O O . ARG A 1 189 ? -16.556 4.015 26.574 1.00 70.00 189 ARG A O 1
ATOM 1443 N N . ALA A 1 190 ? -16.994 2.216 27.846 1.00 71.75 190 ALA A N 1
ATOM 1444 C CA . ALA A 1 190 ? -16.185 1.281 27.065 1.00 71.75 190 ALA A CA 1
ATOM 1445 C C . ALA A 1 190 ? -16.653 1.186 25.603 1.00 71.75 190 ALA A C 1
ATOM 1447 O O . ALA A 1 190 ? -15.828 1.172 24.695 1.00 71.75 190 ALA A O 1
ATOM 1448 N N . VAL A 1 191 ? -17.970 1.177 25.370 1.00 74.88 191 VAL A N 1
ATOM 1449 C CA . VAL A 1 191 ? -18.544 1.199 24.014 1.00 74.88 191 VAL A CA 1
ATOM 1450 C C . VAL A 1 191 ? -18.209 2.505 23.282 1.00 74.88 191 VAL A C 1
ATOM 1452 O O . VAL A 1 191 ? -17.831 2.457 22.116 1.00 74.88 191 VAL A O 1
ATOM 1455 N N . LEU A 1 192 ? -18.286 3.661 23.952 1.00 69.62 192 LEU A N 1
ATOM 1456 C CA . LEU A 1 192 ? -17.918 4.959 23.364 1.00 69.62 192 LEU A CA 1
ATOM 1457 C C . LEU A 1 192 ? -16.426 5.042 23.006 1.00 69.62 192 LEU A C 1
ATOM 1459 O O . LEU A 1 192 ? -16.077 5.550 21.942 1.00 69.62 192 LEU A O 1
ATOM 1463 N N . ASP A 1 193 ? -15.548 4.511 23.857 1.00 71.75 193 ASP A N 1
ATOM 1464 C CA . ASP A 1 193 ? -14.110 4.457 23.577 1.00 71.75 193 ASP A CA 1
ATOM 1465 C C . ASP A 1 193 ? -13.813 3.537 22.372 1.00 71.75 193 ASP A C 1
ATOM 1467 O O . ASP A 1 193 ? -13.000 3.873 21.506 1.00 71.75 193 ASP A O 1
ATOM 1471 N N . LEU A 1 194 ? -14.507 2.394 22.271 1.00 76.69 194 LEU A N 1
ATOM 1472 C CA . LEU A 1 194 ? -14.418 1.497 21.112 1.00 76.69 194 LEU A CA 1
ATOM 1473 C C . LEU A 1 194 ? -14.979 2.139 19.836 1.00 76.69 194 LEU A C 1
ATOM 1475 O O . LEU A 1 194 ? -14.378 1.971 18.775 1.00 76.69 194 LEU A O 1
ATOM 1479 N N . GLN A 1 195 ? -16.061 2.921 19.929 1.00 76.00 195 GLN A N 1
ATOM 1480 C CA . GLN A 1 195 ? -16.602 3.688 18.801 1.00 76.00 195 GLN A CA 1
ATOM 1481 C C . GLN A 1 195 ? -15.563 4.660 18.242 1.00 76.00 195 GLN A C 1
ATOM 1483 O O . GLN A 1 195 ? -15.309 4.656 17.041 1.00 76.00 195 GLN A O 1
ATOM 1488 N N . ALA A 1 196 ? -14.904 5.437 19.108 1.00 74.94 196 ALA A N 1
ATOM 1489 C CA . ALA A 1 196 ? -13.873 6.380 18.679 1.00 74.94 196 ALA A CA 1
ATOM 1490 C C . ALA A 1 196 ? -12.722 5.677 17.936 1.00 74.94 196 ALA A C 1
ATOM 1492 O O . ALA A 1 196 ? -12.168 6.212 16.972 1.00 74.94 196 ALA A O 1
ATOM 1493 N N . ARG A 1 197 ? -12.377 4.450 18.350 1.00 78.88 197 ARG A N 1
ATOM 1494 C CA . ARG A 1 197 ? -11.373 3.637 17.657 1.00 78.88 197 ARG A CA 1
ATOM 1495 C C . ARG A 1 197 ? -11.874 3.094 16.316 1.00 78.88 197 ARG A C 1
ATOM 1497 O O . ARG A 1 197 ? -11.128 3.145 15.343 1.00 78.88 197 ARG A O 1
ATOM 1504 N N . ILE A 1 198 ? -13.117 2.625 16.239 1.00 80.38 198 ILE A N 1
ATOM 1505 C CA . ILE A 1 198 ? -13.763 2.201 14.984 1.00 80.38 198 ILE A CA 1
ATOM 1506 C C . ILE A 1 198 ? -13.820 3.364 13.975 1.00 80.38 198 ILE A C 1
ATOM 1508 O O . ILE A 1 198 ? -13.544 3.174 12.787 1.00 80.38 198 ILE A O 1
ATOM 1512 N N . ASP A 1 199 ? -14.104 4.585 14.432 1.00 74.50 199 ASP A N 1
ATOM 1513 C CA . ASP A 1 199 ? -14.110 5.784 13.585 1.00 74.50 199 ASP A CA 1
ATOM 1514 C C . ASP A 1 199 ? -12.709 6.103 13.041 1.00 74.50 199 ASP A C 1
ATOM 1516 O O . ASP A 1 199 ? -12.548 6.412 11.855 1.00 74.50 199 ASP A O 1
ATOM 1520 N N . ALA A 1 200 ? -11.675 5.960 13.875 1.00 79.25 200 ALA A N 1
ATOM 1521 C CA . ALA A 1 200 ? -10.290 6.107 13.438 1.00 79.25 200 ALA A CA 1
ATOM 1522 C C . ALA A 1 200 ? -9.909 5.060 12.372 1.00 79.25 200 ALA A C 1
ATOM 1524 O O . ALA A 1 200 ? -9.342 5.424 11.340 1.00 79.25 200 ALA A O 1
ATOM 1525 N N . GLU A 1 201 ? -10.270 3.786 12.568 1.00 77.81 201 GLU A N 1
ATOM 1526 C CA . GLU A 1 201 ? -10.040 2.724 11.573 1.00 77.81 201 GLU A CA 1
ATOM 1527 C C . GLU A 1 201 ? -10.773 3.007 10.252 1.00 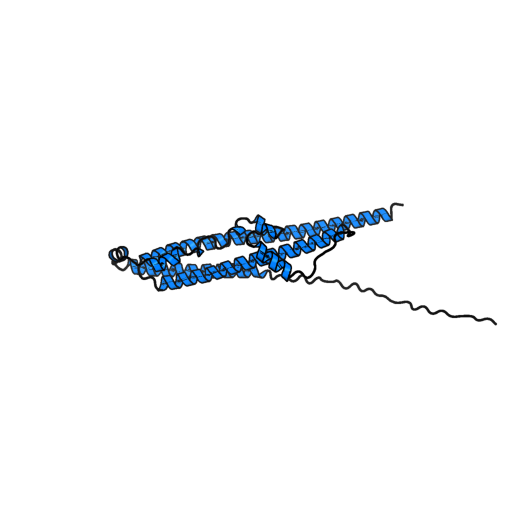77.81 201 GLU A C 1
ATOM 1529 O O . GLU A 1 201 ? -10.224 2.788 9.170 1.00 77.81 201 GLU A O 1
ATOM 1534 N N . THR A 1 202 ? -11.978 3.584 10.319 1.00 79.81 202 THR A N 1
ATOM 1535 C CA . THR A 1 202 ? -12.752 3.991 9.133 1.00 79.81 202 THR A CA 1
ATOM 1536 C C . THR A 1 202 ? -11.994 5.020 8.301 1.00 79.81 202 THR A C 1
ATOM 1538 O O . THR A 1 202 ? -11.819 4.841 7.092 1.00 79.81 202 THR A O 1
ATOM 1541 N N . ALA A 1 203 ? -11.499 6.082 8.941 1.00 77.88 203 ALA A N 1
ATOM 1542 C CA . ALA A 1 203 ? -10.722 7.116 8.263 1.00 77.88 203 ALA A CA 1
ATOM 1543 C C . ALA A 1 203 ? -9.419 6.556 7.664 1.00 77.88 203 ALA A C 1
ATOM 1545 O O . ALA A 1 203 ? -9.008 6.948 6.569 1.00 77.88 203 ALA A O 1
ATOM 1546 N N . MET A 1 204 ? -8.780 5.605 8.350 1.00 76.44 204 MET A N 1
ATOM 1547 C CA . MET A 1 204 ? -7.561 4.961 7.858 1.00 76.44 204 MET A CA 1
ATOM 1548 C C . MET A 1 204 ? -7.805 4.084 6.637 1.00 76.44 204 MET A C 1
ATOM 1550 O O . MET A 1 204 ? -7.052 4.181 5.671 1.00 76.44 204 MET A O 1
ATOM 1554 N N . ILE A 1 205 ? -8.864 3.273 6.638 1.00 77.56 205 ILE A N 1
ATOM 1555 C CA . ILE A 1 205 ? -9.228 2.447 5.482 1.00 77.56 205 ILE A CA 1
ATOM 1556 C C . ILE A 1 205 ? -9.513 3.324 4.254 1.00 77.56 205 ILE A C 1
ATOM 1558 O O . ILE A 1 205 ? -9.075 2.998 3.150 1.00 77.56 205 ILE A O 1
ATOM 1562 N N . GLN A 1 206 ? -10.182 4.467 4.435 1.00 77.44 206 GLN A N 1
ATOM 1563 C CA . GLN A 1 206 ? -10.391 5.438 3.354 1.00 77.44 206 GLN A CA 1
ATOM 1564 C C . GLN A 1 206 ? -9.064 6.019 2.838 1.00 77.44 206 GLN A C 1
ATOM 1566 O O . GLN A 1 206 ? -8.867 6.145 1.627 1.00 77.44 206 GLN A O 1
ATOM 1571 N N . ASN A 1 207 ? -8.128 6.343 3.737 1.00 76.31 207 ASN A N 1
ATOM 1572 C CA . ASN A 1 207 ? -6.806 6.834 3.345 1.00 76.31 207 ASN A CA 1
ATOM 1573 C C . ASN A 1 207 ? -6.018 5.782 2.555 1.00 76.31 207 ASN A C 1
ATOM 1575 O O . ASN A 1 207 ? -5.416 6.108 1.532 1.00 76.31 207 ASN A O 1
ATOM 1579 N N . ASP A 1 208 ? -6.057 4.524 2.989 1.00 76.06 208 ASP A N 1
ATOM 1580 C CA . ASP A 1 208 ? -5.352 3.430 2.325 1.00 76.06 208 ASP A CA 1
ATOM 1581 C C . ASP A 1 208 ? -5.938 3.127 0.948 1.00 76.06 208 ASP A C 1
ATOM 1583 O O . ASP A 1 208 ? -5.187 2.917 -0.005 1.00 76.06 208 ASP A O 1
ATOM 1587 N N . GLN A 1 209 ? -7.262 3.207 0.802 1.00 78.00 209 GLN A N 1
ATOM 1588 C CA . GLN A 1 209 ? -7.914 3.113 -0.502 1.00 78.00 209 GLN A CA 1
ATOM 1589 C C . GLN A 1 209 ? -7.395 4.193 -1.465 1.00 78.00 209 GLN A C 1
ATOM 1591 O O . GLN A 1 209 ? -7.055 3.884 -2.608 1.00 78.00 209 GLN A O 1
ATOM 1596 N N . MET A 1 210 ? -7.274 5.442 -1.007 1.00 78.25 210 MET A N 1
ATOM 1597 C CA . MET A 1 210 ? -6.731 6.539 -1.816 1.00 78.25 210 MET A CA 1
ATOM 1598 C C . MET A 1 210 ? -5.248 6.329 -2.155 1.00 78.25 210 MET A C 1
ATOM 1600 O O . MET A 1 210 ? -4.834 6.549 -3.294 1.00 78.25 210 MET A O 1
ATOM 1604 N N . ARG A 1 211 ? -4.436 5.868 -1.197 1.00 76.81 211 ARG A N 1
ATOM 1605 C CA . ARG A 1 211 ? -3.016 5.567 -1.441 1.00 76.81 211 ARG A CA 1
ATOM 1606 C C . ARG A 1 211 ? -2.853 4.467 -2.481 1.00 76.81 211 ARG A C 1
ATOM 1608 O O . ARG A 1 211 ? -2.062 4.630 -3.403 1.00 76.81 211 ARG A O 1
ATOM 1615 N N . LEU A 1 212 ? -3.624 3.386 -2.384 1.00 76.56 212 LEU A N 1
ATOM 1616 C CA . LEU A 1 212 ? -3.566 2.283 -3.344 1.00 76.56 212 LEU A CA 1
ATOM 1617 C C . LEU A 1 212 ? -4.041 2.684 -4.738 1.00 76.56 212 LEU A C 1
ATOM 1619 O O . LEU A 1 212 ? -3.442 2.244 -5.717 1.00 76.56 212 LEU A O 1
ATOM 1623 N N . GLN A 1 213 ? -5.043 3.562 -4.848 1.00 79.62 213 GLN A N 1
ATOM 1624 C CA . GLN A 1 213 ? -5.387 4.188 -6.130 1.00 79.62 213 GLN A CA 1
ATOM 1625 C C . GLN A 1 213 ? -4.187 4.948 -6.711 1.00 79.62 213 GLN A C 1
ATOM 1627 O O . GLN A 1 213 ? -3.892 4.814 -7.897 1.00 79.62 213 GLN A O 1
ATOM 1632 N N . GLY A 1 214 ? -3.459 5.691 -5.872 1.00 77.94 214 GLY A N 1
ATOM 1633 C CA . GLY A 1 214 ? -2.212 6.352 -6.254 1.00 77.94 214 GLY A CA 1
ATOM 1634 C C . GLY A 1 214 ? -1.164 5.372 -6.782 1.00 77.94 214 GLY A C 1
ATOM 1635 O O . GLY A 1 214 ? -0.630 5.582 -7.872 1.00 77.94 214 GLY A O 1
ATOM 1636 N N . VAL A 1 215 ? -0.918 4.266 -6.072 1.00 76.50 215 VAL A N 1
ATOM 1637 C CA . VAL A 1 215 ? 0.062 3.272 -6.534 1.00 76.50 215 VAL A CA 1
ATOM 1638 C C . VAL A 1 215 ? -0.378 2.598 -7.839 1.00 76.50 215 VAL A C 1
ATOM 1640 O O . VAL A 1 215 ? 0.447 2.418 -8.729 1.00 76.50 215 VAL A O 1
ATOM 1643 N N . ALA A 1 216 ? -1.670 2.316 -8.022 1.00 77.56 216 ALA A N 1
ATOM 1644 C CA . ALA A 1 216 ? -2.187 1.779 -9.283 1.00 77.56 216 ALA A CA 1
ATOM 1645 C C . ALA A 1 216 ? -1.982 2.754 -10.463 1.00 77.56 216 ALA A C 1
ATOM 1647 O O . ALA A 1 216 ? -1.580 2.345 -11.553 1.00 77.56 216 ALA A O 1
ATOM 1648 N N . ILE A 1 217 ? -2.193 4.061 -10.247 1.00 78.88 217 ILE A N 1
ATOM 1649 C CA . ILE A 1 217 ? -1.898 5.100 -11.252 1.00 78.88 217 ILE A CA 1
ATOM 1650 C C . ILE A 1 217 ? -0.407 5.099 -11.607 1.00 78.88 217 ILE A C 1
ATOM 1652 O O . ILE A 1 217 ? -0.045 5.224 -12.778 1.00 78.88 217 ILE A O 1
ATOM 1656 N N . MET A 1 218 ? 0.457 4.955 -10.605 1.00 77.62 218 MET A N 1
ATOM 1657 C CA . MET A 1 218 ? 1.907 4.934 -10.786 1.00 77.62 218 MET A CA 1
ATOM 1658 C C . MET A 1 218 ? 2.380 3.703 -11.555 1.00 77.62 218 MET A C 1
ATOM 1660 O O . MET A 1 218 ? 3.201 3.846 -12.457 1.00 77.62 218 MET A O 1
ATOM 1664 N N . GLN A 1 219 ? 1.834 2.523 -11.263 1.00 78.06 219 GLN A N 1
ATOM 1665 C CA . GLN A 1 219 ? 2.119 1.306 -12.027 1.00 78.06 219 GLN A CA 1
ATOM 1666 C C . GLN A 1 219 ? 1.724 1.470 -13.496 1.00 78.06 219 GLN A C 1
ATOM 1668 O O . GLN A 1 219 ? 2.547 1.259 -14.384 1.00 78.06 219 GLN A O 1
ATOM 1673 N N . ALA A 1 220 ? 0.516 1.977 -13.758 1.00 81.19 220 ALA A N 1
ATOM 1674 C CA . ALA A 1 220 ? 0.073 2.261 -15.121 1.00 81.19 220 ALA A CA 1
ATOM 1675 C C . ALA A 1 220 ? 0.967 3.301 -15.830 1.00 81.19 220 ALA A C 1
ATOM 1677 O O . ALA A 1 220 ? 1.140 3.258 -17.050 1.00 81.19 220 ALA A O 1
ATOM 1678 N N . ALA A 1 221 ? 1.533 4.261 -15.092 1.00 81.25 221 ALA A N 1
ATOM 1679 C CA . ALA A 1 221 ? 2.497 5.211 -15.639 1.00 81.25 221 ALA A CA 1
ATOM 1680 C C . ALA A 1 221 ? 3.856 4.554 -15.949 1.00 81.25 221 ALA A C 1
ATOM 1682 O O . ALA A 1 221 ? 4.422 4.836 -17.008 1.00 81.25 221 ALA A O 1
ATOM 1683 N N . ASP A 1 222 ? 4.360 3.669 -15.082 1.00 79.69 222 ASP A N 1
ATOM 1684 C CA . ASP A 1 222 ? 5.614 2.930 -15.298 1.00 79.69 222 ASP A CA 1
ATOM 1685 C C . ASP A 1 222 ? 5.513 2.038 -16.546 1.00 79.69 222 ASP A C 1
ATOM 1687 O O . ASP A 1 222 ? 6.363 2.130 -17.432 1.00 79.69 222 ASP A O 1
ATOM 1691 N N . GLU A 1 223 ? 4.411 1.297 -16.709 1.00 8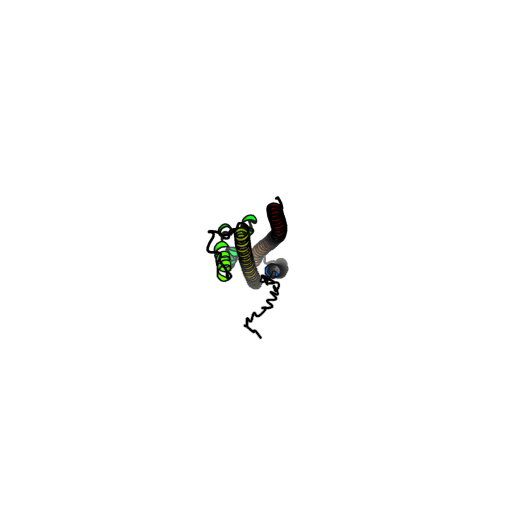2.31 223 GLU A N 1
ATOM 1692 C CA . GLU A 1 223 ? 4.134 0.480 -17.904 1.00 82.31 223 GLU A CA 1
ATOM 1693 C C . GLU A 1 223 ? 4.153 1.310 -19.199 1.00 82.31 223 GLU A C 1
ATOM 1695 O O . GLU A 1 223 ? 4.746 0.922 -20.213 1.00 82.31 223 GLU A O 1
ATOM 1700 N N . ARG A 1 224 ? 3.546 2.505 -19.182 1.00 83.50 224 ARG A N 1
ATOM 1701 C CA . ARG A 1 224 ? 3.570 3.421 -20.337 1.00 83.50 224 ARG A CA 1
ATOM 1702 C C . ARG A 1 224 ? 4.987 3.894 -20.650 1.00 83.50 224 ARG A C 1
ATOM 1704 O O . ARG A 1 224 ? 5.365 3.943 -21.825 1.00 83.50 224 ARG A O 1
ATOM 1711 N N . LEU A 1 225 ? 5.767 4.231 -19.620 1.00 85.69 225 LEU A N 1
ATOM 1712 C CA . LEU A 1 225 ? 7.162 4.649 -19.764 1.00 85.69 225 LEU A CA 1
ATOM 1713 C C . LEU A 1 225 ? 8.046 3.507 -20.270 1.00 85.69 225 LEU A C 1
ATOM 1715 O O . LEU A 1 225 ? 8.961 3.742 -21.058 1.00 85.69 225 LEU A O 1
ATOM 1719 N N . GLU A 1 226 ? 7.806 2.270 -19.846 1.00 82.00 226 GLU A N 1
ATOM 1720 C CA . GLU A 1 226 ? 8.484 1.092 -20.388 1.00 82.00 226 GLU A CA 1
ATOM 1721 C C . GLU A 1 226 ? 8.167 0.886 -21.867 1.00 82.00 226 GLU A C 1
ATOM 1723 O O . GLU A 1 226 ? 9.087 0.753 -22.678 1.00 82.00 226 GLU A O 1
ATOM 1728 N N . ALA A 1 227 ? 6.887 0.927 -22.242 1.00 84.19 227 ALA A N 1
ATOM 1729 C CA . ALA A 1 227 ? 6.471 0.788 -23.633 1.00 84.19 227 ALA A CA 1
ATOM 1730 C C . ALA A 1 227 ? 7.096 1.878 -24.520 1.00 84.19 227 ALA A C 1
ATOM 1732 O O . ALA A 1 227 ? 7.530 1.608 -25.642 1.00 84.19 227 ALA A O 1
ATOM 1733 N N . GLN A 1 228 ? 7.190 3.114 -24.018 1.00 88.56 228 GLN A N 1
ATOM 1734 C CA . GLN A 1 228 ? 7.898 4.192 -24.706 1.00 88.56 228 GLN A CA 1
ATOM 1735 C C . GLN A 1 228 ? 9.396 3.896 -24.853 1.00 88.56 228 GLN A C 1
ATOM 1737 O O . GLN A 1 228 ? 9.917 3.974 -25.967 1.00 88.56 228 GLN A O 1
ATOM 1742 N N . ARG A 1 229 ? 10.078 3.497 -23.772 1.00 84.00 229 ARG A N 1
ATOM 1743 C CA . ARG A 1 229 ? 11.506 3.138 -23.799 1.00 84.00 229 ARG A CA 1
ATOM 1744 C C . ARG A 1 229 ? 11.799 2.026 -24.807 1.00 84.00 229 ARG A C 1
ATOM 1746 O O . ARG A 1 229 ? 12.793 2.101 -25.526 1.00 84.00 229 ARG A O 1
ATOM 1753 N N . GLN A 1 230 ? 10.926 1.023 -24.904 1.00 83.12 230 GLN A N 1
ATOM 1754 C CA . GLN A 1 230 ? 11.052 -0.055 -25.890 1.00 83.12 230 GLN A CA 1
ATOM 1755 C C . GLN A 1 230 ? 10.925 0.461 -27.331 1.00 83.12 230 GLN A C 1
ATOM 1757 O O . GLN A 1 230 ? 11.726 0.076 -28.187 1.00 83.12 230 GLN A O 1
ATOM 1762 N N . ARG A 1 231 ? 9.978 1.374 -27.600 1.00 86.88 231 ARG A N 1
ATOM 1763 C CA . ARG A 1 231 ? 9.850 2.026 -28.916 1.00 86.88 231 ARG A CA 1
ATOM 1764 C C . ARG A 1 231 ? 11.107 2.819 -29.271 1.00 86.88 231 ARG A C 1
ATOM 1766 O O . ARG A 1 231 ? 11.660 2.620 -30.349 1.00 86.88 231 ARG A O 1
ATOM 1773 N N . GLU A 1 232 ? 11.616 3.639 -28.357 1.00 87.94 232 GLU A N 1
ATOM 1774 C CA . GLU A 1 232 ? 12.844 4.419 -28.573 1.00 87.94 232 GLU A CA 1
ATOM 1775 C C . GLU A 1 232 ? 14.080 3.531 -28.779 1.00 87.94 232 GLU A C 1
ATOM 1777 O O . GLU A 1 232 ? 14.940 3.831 -29.606 1.00 87.94 232 GLU A O 1
ATOM 1782 N N . ALA A 1 233 ? 14.180 2.415 -28.052 1.00 83.06 233 ALA A N 1
ATOM 1783 C CA . ALA A 1 233 ? 15.247 1.437 -28.251 1.00 83.06 233 ALA A CA 1
ATOM 1784 C C . ALA A 1 233 ? 15.159 0.771 -29.632 1.00 83.06 233 ALA A C 1
ATOM 1786 O O . ALA A 1 233 ? 16.181 0.572 -30.288 1.00 83.06 233 ALA A O 1
ATOM 1787 N N . SER A 1 234 ? 13.948 0.452 -30.102 1.00 82.50 234 SER A N 1
ATOM 1788 C CA . SER A 1 234 ? 13.752 -0.097 -31.446 1.00 82.50 234 SER A CA 1
ATOM 1789 C C . SER A 1 234 ? 14.149 0.900 -32.538 1.00 82.50 234 SER A C 1
ATOM 1791 O O . SER A 1 234 ? 14.900 0.525 -33.435 1.00 82.50 234 SER A O 1
ATOM 1793 N N . ALA A 1 235 ? 13.743 2.169 -32.413 1.00 87.81 235 ALA A N 1
ATOM 1794 C CA . ALA A 1 235 ? 14.096 3.231 -33.352 1.00 87.81 235 ALA A CA 1
ATOM 1795 C C . ALA A 1 235 ? 15.617 3.431 -33.432 1.00 87.81 235 ALA A C 1
ATOM 1797 O O . ALA A 1 235 ? 16.179 3.402 -34.522 1.00 87.81 235 ALA A O 1
ATOM 1798 N N . ARG A 1 236 ? 16.303 3.494 -32.281 1.00 84.88 236 ARG A N 1
ATOM 1799 C CA . ARG A 1 236 ? 17.773 3.579 -32.236 1.00 84.88 236 ARG A CA 1
ATOM 1800 C C . ARG A 1 236 ? 18.458 2.421 -32.959 1.00 84.88 236 ARG A C 1
ATOM 1802 O O . ARG A 1 236 ? 19.357 2.657 -33.757 1.00 84.88 236 ARG A O 1
ATOM 1809 N N . ARG A 1 237 ? 18.008 1.178 -32.743 1.00 81.19 237 ARG A N 1
ATOM 1810 C CA . ARG A 1 237 ? 18.562 0.007 -33.453 1.00 81.19 237 ARG A CA 1
ATOM 1811 C C . ARG A 1 237 ? 18.339 0.081 -34.963 1.00 81.19 237 ARG A C 1
ATOM 1813 O O . ARG A 1 237 ? 19.209 -0.339 -35.722 1.00 81.19 237 ARG A O 1
ATOM 1820 N N . HIS A 1 238 ? 17.189 0.593 -35.401 1.00 84.19 238 HIS A N 1
ATOM 1821 C CA . HIS A 1 238 ? 16.927 0.810 -36.823 1.00 84.19 238 HIS A CA 1
ATOM 1822 C C . HIS A 1 238 ? 17.884 1.847 -37.421 1.00 84.19 238 HIS A C 1
ATOM 1824 O O . HIS A 1 238 ? 18.463 1.582 -38.475 1.00 84.19 238 HIS A O 1
ATOM 1830 N N . ASP A 1 239 ? 18.100 2.972 -36.740 1.00 87.50 239 ASP A N 1
ATOM 1831 C CA . ASP A 1 239 ? 19.010 4.029 -37.196 1.00 87.50 239 ASP A CA 1
ATOM 1832 C C . ASP A 1 239 ? 20.468 3.546 -37.255 1.00 87.50 239 ASP A C 1
ATOM 1834 O O . ASP A 1 239 ? 21.159 3.773 -38.250 1.00 87.50 239 ASP A O 1
ATOM 1838 N N . GLU A 1 240 ? 20.926 2.814 -36.235 1.00 84.00 240 GLU A N 1
ATOM 1839 C CA . GLU A 1 240 ? 22.263 2.205 -36.200 1.00 84.00 240 GLU A CA 1
ATOM 1840 C C . GLU A 1 240 ? 22.464 1.206 -37.348 1.00 84.00 240 GLU A C 1
ATOM 1842 O O . GLU A 1 240 ? 23.488 1.241 -38.035 1.00 84.00 240 GLU A O 1
ATOM 1847 N N . ALA A 1 241 ? 21.468 0.352 -37.607 1.00 82.88 241 ALA A N 1
ATOM 1848 C CA . ALA A 1 241 ? 21.510 -0.586 -38.722 1.00 82.88 241 ALA A CA 1
ATOM 1849 C C . ALA A 1 241 ? 21.573 0.146 -40.070 1.00 82.88 241 ALA A C 1
ATOM 1851 O O . ALA A 1 241 ? 22.370 -0.221 -40.932 1.00 82.88 241 ALA A O 1
ATOM 1852 N N . GLN A 1 242 ? 20.777 1.204 -40.261 1.00 86.94 242 GLN A N 1
ATOM 1853 C CA . GLN A 1 242 ? 20.820 2.012 -41.484 1.00 86.94 242 GLN A CA 1
ATOM 1854 C C . GLN A 1 242 ? 22.168 2.715 -41.670 1.00 86.94 242 GLN A C 1
ATOM 1856 O O . GLN A 1 242 ? 22.687 2.747 -42.786 1.00 86.94 242 GLN A O 1
ATOM 1861 N N . ALA A 1 243 ? 22.751 3.265 -40.602 1.00 85.50 243 ALA A N 1
ATOM 1862 C CA . ALA A 1 243 ? 24.065 3.901 -40.647 1.00 85.50 243 ALA A CA 1
ATOM 1863 C C . ALA A 1 243 ? 25.168 2.900 -41.027 1.00 85.50 243 ALA A C 1
ATOM 1865 O O . ALA A 1 243 ? 26.011 3.206 -41.871 1.00 85.50 243 ALA A O 1
ATOM 1866 N N . PHE A 1 244 ? 25.116 1.687 -40.468 1.00 85.38 244 PHE A N 1
ATOM 1867 C CA . PHE A 1 244 ? 26.013 0.591 -40.831 1.00 85.38 244 PHE A CA 1
ATOM 1868 C C . PHE A 1 244 ? 25.853 0.170 -42.299 1.00 85.38 244 PHE A C 1
ATOM 1870 O O . PHE A 1 244 ? 26.838 0.024 -43.016 1.00 85.38 244 PHE A O 1
ATOM 1877 N N . TRP A 1 245 ? 24.618 0.040 -42.792 1.00 84.44 245 TRP A N 1
ATOM 1878 C CA . TRP A 1 245 ? 24.385 -0.255 -44.207 1.00 84.44 245 TRP A CA 1
ATOM 1879 C C . TRP A 1 245 ? 24.918 0.851 -45.126 1.00 84.44 245 TRP A C 1
ATOM 1881 O O . TRP A 1 245 ? 25.557 0.552 -46.131 1.00 84.44 245 TRP A O 1
ATOM 1891 N N . ARG A 1 246 ? 24.724 2.131 -44.778 1.00 88.62 246 ARG A N 1
ATOM 1892 C CA . ARG A 1 246 ? 25.256 3.256 -45.568 1.00 88.62 246 ARG A CA 1
ATOM 1893 C C . ARG A 1 246 ? 26.783 3.246 -45.644 1.00 88.62 246 ARG A C 1
ATOM 1895 O O . ARG A 1 246 ? 27.313 3.509 -46.718 1.00 88.62 246 ARG A O 1
ATOM 1902 N N . SER A 1 247 ? 27.482 2.918 -44.555 1.00 87.62 247 SER A N 1
ATOM 1903 C CA . SER A 1 247 ? 28.952 2.886 -44.550 1.00 87.62 247 SER A CA 1
ATOM 1904 C C . SER A 1 247 ? 29.541 1.744 -45.386 1.00 87.62 247 SER A C 1
ATOM 1906 O O . SER A 1 247 ? 30.651 1.877 -45.896 1.00 87.62 247 SER A O 1
ATOM 1908 N N . LEU A 1 248 ? 28.800 0.647 -45.577 1.00 83.31 248 LEU A N 1
ATOM 1909 C CA . LEU A 1 248 ? 29.210 -0.461 -46.446 1.00 83.31 248 LEU A CA 1
ATOM 1910 C C . LEU A 1 248 ? 29.083 -0.140 -47.944 1.00 83.31 248 LEU A C 1
ATOM 1912 O O . LEU A 1 248 ? 29.854 -0.674 -48.739 1.00 83.31 248 LEU A O 1
ATOM 1916 N N . TYR A 1 249 ? 28.132 0.719 -48.326 1.00 83.69 249 TYR A N 1
ATOM 1917 C CA . TYR A 1 249 ? 27.806 1.015 -49.729 1.00 83.69 249 TYR A CA 1
ATOM 1918 C C . TYR A 1 249 ? 28.266 2.400 -50.218 1.00 83.69 249 TYR A C 1
ATOM 1920 O O . TYR A 1 249 ? 28.079 2.714 -51.389 1.00 83.69 249 TYR A O 1
ATOM 1928 N N . SER A 1 250 ? 28.887 3.231 -49.374 1.00 68.62 250 SER A N 1
ATOM 1929 C CA . SER A 1 250 ? 29.398 4.557 -49.759 1.00 68.62 250 SER A CA 1
ATOM 1930 C C . SER A 1 250 ? 30.812 4.516 -50.371 1.00 68.62 250 SER A C 1
ATOM 1932 O O . SER A 1 250 ? 31.714 5.207 -49.886 1.00 68.62 250 SER A O 1
ATOM 1934 N N . LYS A 1 251 ? 31.024 3.696 -51.406 1.00 53.91 251 LYS A N 1
ATOM 1935 C CA . LYS A 1 251 ? 32.223 3.741 -52.261 1.00 53.91 251 LYS A CA 1
ATOM 1936 C C . LYS A 1 251 ? 31.861 4.133 -53.683 1.00 53.91 251 LYS A C 1
ATOM 1938 O O . LYS A 1 251 ? 30.892 3.547 -54.207 1.00 53.91 251 LYS A O 1
#

InterPro domains:
  IPR014158 Type IV secretion system protein VirB5-like [PF07996] (27-231)
  IPR014158 Type IV secretion system protein VirB5-like [cd14262] (45-228)
  IPR023220 Type IV secretion system VirB5 superfamily [G3DSA:1.20.58.430] (25-232)